Protein AF-A0A717UT54-F1 (afdb_monomer)

Mean predicted aligned error: 3.57 Å

InterPro domains:
  IPR014036 DeoR-like transcriptional repressor, C-terminal sensor domain [PF00455] (11-168)
  IPR037171 NagB/RpiA transferase-like [SSF100950] (10-170)
  IPR050313 Carbohydrate Metabolism HTH-type Transcriptional Regulators [PTHR30363] (3-187)

Solvent-accessible surface area (backbone atoms only — not comparable to full-atom values): 9728 Å² total; per-residue (Å²): 134,83,56,46,70,60,54,55,70,44,66,51,68,52,29,46,37,33,11,52,58,55,40,74,72,56,63,69,55,40,36,31,37,42,38,61,45,60,44,32,38,36,26,47,63,53,44,68,81,59,49,50,35,37,38,38,29,35,20,52,61,44,52,64,61,49,66,78,38,86,61,43,48,77,44,74,46,55,61,50,75,40,83,75,70,37,29,36,39,55,68,65,21,32,61,52,50,57,74,48,81,27,54,31,21,36,33,47,71,67,9,27,41,59,80,22,37,30,20,24,85,45,70,67,54,38,53,42,52,48,31,40,48,78,26,23,77,39,26,38,38,43,44,58,66,81,24,59,72,30,91,47,83,34,81,61,48,52,56,73,74,40,50,29,41,34,20,53,56,86,67,58,71,48,29,45,48,46,34,60,78,63,68,35,46,76,44,82,62

Organism: NCBI:txid220341

Nearest PDB structures (foldseek):
  7l6l-assembly1_E  TM=9.037E-01  e=3.394E-15  Escherichia coli K-12
  3hhe-assembly1_B  TM=7.431E-01  e=1.569E-07  Bartonella henselae str. Houston-1
  3kwm-assembly2_C  TM=7.715E-01  e=6.271E-07  Francisella tularensis subsp. tularensis
  5uf2-assembly1_A  TM=7.331E-01  e=2.866E-07  Neisseria gonorrhoeae NCCP11945
  2f8m-assembly1_B  TM=7.015E-01  e=4.369E-07  Plasmodium falciparum 3D7

pLDDT: mean 93.87, std 7.29, range [59.0, 98.81]

Sequence (189 aa):
NTPWHDRKATQTEEKERIARKVAAQIPNGSTLFIDIGTTPEAVAHTLLGHSNLRIVTNNLNVANTLMAKEDFRIILAGGELRSRDGGIIGEATQDFIAQFRLDFGILGISGIDSDGSLLEFDYHEVRTKRAIIENSRHVMLVVDHSKFGRNAMVNMGSISMVDAVYTDTLPPPGVMQVIADHHIQLELC

Foldseek 3Di:
DDFQVVQLVPPVVFLLVLLLVVLVVDAAQFEEEQEFDNSSLSVLLVVCPGFQYEYEYQAPSSVVNNVVDPNYHYHHQAADQDVRRRGHWDPSSLVVLLVAAGQEYEDEAQAAELQQWTAHQDPRRLSNVVSSLVRYPAYEYEDEPVRYNGDHDDTSGGNLSHQEYEYQDDHHPNNVVSCVV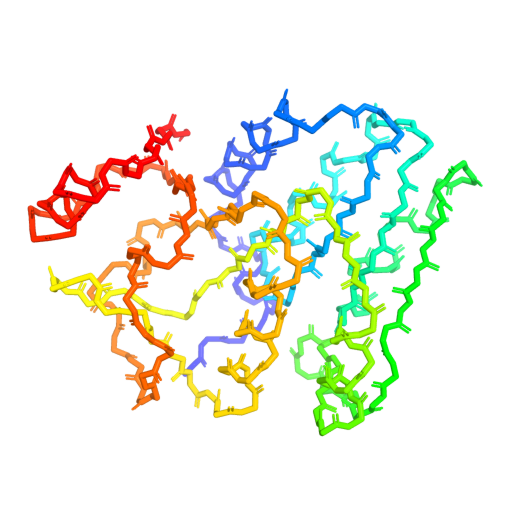SVHHYHHD

Structure (mmCIF, N/CA/C/O backbone):
data_AF-A0A717UT54-F1
#
_entry.id   AF-A0A717UT54-F1
#
loop_
_atom_site.group_PDB
_atom_site.id
_atom_site.type_symbol
_atom_site.label_atom_id
_atom_site.label_alt_id
_atom_site.label_comp_id
_atom_site.label_asym_id
_atom_site.label_entity_id
_atom_site.label_seq_id
_atom_site.pdbx_PDB_ins_code
_atom_site.Cartn_x
_atom_site.Cartn_y
_atom_site.Cartn_z
_atom_site.occupancy
_atom_site.B_iso_or_equiv
_atom_site.auth_seq_id
_atom_site.auth_comp_id
_atom_site.auth_asym_id
_atom_site.auth_atom_id
_atom_site.pdbx_PDB_model_num
ATOM 1 N N . ASN A 1 1 ? 16.866 -8.833 -2.912 1.00 59.00 1 ASN A N 1
ATOM 2 C CA . ASN A 1 1 ? 15.858 -7.946 -2.289 1.00 59.00 1 ASN A CA 1
ATOM 3 C C . ASN A 1 1 ? 16.600 -6.866 -1.505 1.00 59.00 1 ASN A C 1
ATOM 5 O O . ASN A 1 1 ? 17.500 -7.231 -0.763 1.00 59.00 1 ASN A O 1
ATOM 9 N N . THR A 1 2 ? 16.300 -5.581 -1.708 1.00 68.69 2 THR A N 1
ATOM 10 C CA . THR A 1 2 ? 16.981 -4.459 -1.024 1.00 68.69 2 THR A CA 1
ATOM 11 C C . THR A 1 2 ? 16.466 -4.326 0.420 1.00 68.69 2 THR A C 1
ATOM 13 O O . THR A 1 2 ? 15.245 -4.407 0.611 1.00 68.69 2 THR A O 1
ATOM 16 N N . PRO A 1 3 ? 17.332 -4.124 1.433 1.00 74.62 3 PRO A N 1
ATOM 17 C CA . PRO A 1 3 ? 16.919 -3.953 2.831 1.00 74.62 3 PRO A CA 1
ATOM 18 C C . PRO A 1 3 ? 15.859 -2.858 3.033 1.00 74.62 3 PRO A C 1
ATOM 20 O O . PRO A 1 3 ? 15.783 -1.900 2.266 1.00 74.62 3 PRO A O 1
ATOM 23 N N . TRP A 1 4 ? 15.012 -2.991 4.061 1.00 79.94 4 TRP A N 1
ATOM 24 C CA . TRP A 1 4 ? 13.959 -2.006 4.355 1.00 79.94 4 TRP A CA 1
ATOM 25 C C . TRP A 1 4 ? 14.521 -0.621 4.692 1.00 79.94 4 TRP A C 1
ATOM 27 O O . TRP A 1 4 ? 14.019 0.361 4.156 1.00 79.94 4 TRP A O 1
ATOM 37 N N . HIS A 1 5 ? 15.584 -0.539 5.502 1.00 63.09 5 HIS A N 1
ATOM 38 C CA . HIS A 1 5 ? 16.215 0.738 5.860 1.00 63.09 5 HIS A CA 1
ATOM 39 C C . HIS A 1 5 ? 16.681 1.507 4.620 1.00 63.09 5 HIS A C 1
ATOM 41 O O . HIS A 1 5 ? 16.364 2.686 4.474 1.00 63.09 5 HIS A O 1
ATOM 47 N N . ASP A 1 6 ? 17.336 0.812 3.689 1.00 64.19 6 ASP A N 1
ATOM 48 C CA . ASP A 1 6 ? 17.792 1.401 2.430 1.00 64.19 6 ASP A CA 1
ATOM 49 C C . ASP A 1 6 ? 16.599 1.852 1.582 1.00 64.19 6 ASP A C 1
ATOM 51 O O . ASP A 1 6 ? 16.563 2.985 1.114 1.00 64.19 6 ASP A O 1
ATOM 55 N N . ARG A 1 7 ? 15.561 1.010 1.457 1.00 68.44 7 ARG A N 1
ATOM 56 C CA . ARG A 1 7 ? 14.332 1.372 0.732 1.00 68.44 7 ARG A CA 1
ATOM 57 C C . ARG A 1 7 ? 13.585 2.539 1.370 1.00 68.44 7 ARG A C 1
ATOM 59 O O . ARG A 1 7 ? 12.868 3.226 0.655 1.00 68.44 7 ARG A O 1
ATOM 66 N N . LYS A 1 8 ? 13.667 2.744 2.684 1.00 68.38 8 LYS A N 1
ATOM 67 C CA . LYS A 1 8 ? 13.031 3.881 3.363 1.00 68.38 8 LYS A CA 1
ATOM 68 C C . LYS A 1 8 ? 13.799 5.179 3.121 1.00 68.38 8 LYS A C 1
ATOM 70 O O . LYS A 1 8 ? 13.177 6.228 3.031 1.00 68.38 8 LYS A O 1
ATOM 75 N N . ALA A 1 9 ? 15.121 5.092 2.999 1.00 66.25 9 ALA A N 1
ATOM 76 C CA . ALA A 1 9 ? 15.991 6.235 2.743 1.00 66.25 9 ALA A CA 1
ATOM 77 C C . ALA A 1 9 ? 16.049 6.646 1.260 1.00 66.25 9 ALA A C 1
ATOM 79 O O . ALA A 1 9 ? 16.382 7.790 0.960 1.00 66.25 9 ALA A O 1
ATOM 80 N N . THR A 1 10 ? 15.749 5.737 0.327 1.00 66.69 10 THR A N 1
ATOM 81 C CA . THR A 1 10 ? 15.726 6.034 -1.112 1.00 66.69 10 THR A CA 1
ATOM 82 C C . THR A 1 10 ? 14.333 6.425 -1.606 1.00 66.69 10 THR A C 1
ATOM 84 O O . THR A 1 10 ? 13.326 5.945 -1.091 1.00 66.69 10 THR A O 1
ATOM 87 N N . GLN A 1 11 ? 14.263 7.234 -2.667 1.00 71.19 11 GLN A N 1
ATOM 88 C CA . GLN A 1 11 ? 13.014 7.708 -3.290 1.00 71.19 11 GLN A CA 1
ATOM 89 C C . GLN A 1 11 ? 12.032 8.382 -2.312 1.00 71.19 11 GLN A C 1
ATOM 91 O O . GLN A 1 11 ? 10.826 8.124 -2.334 1.00 71.19 11 GLN A O 1
ATOM 96 N N . THR A 1 12 ? 12.551 9.166 -1.367 1.00 80.69 12 THR A N 1
ATOM 97 C CA . THR A 1 12 ? 11.727 9.801 -0.331 1.00 80.69 12 THR A CA 1
ATOM 98 C C . THR A 1 12 ? 10.762 10.816 -0.940 1.00 80.69 12 THR A C 1
ATOM 100 O O . THR A 1 12 ? 9.578 10.798 -0.615 1.00 80.69 12 THR A O 1
ATOM 103 N N . GLU A 1 13 ? 11.227 11.644 -1.879 1.00 88.81 13 GLU A N 1
ATOM 104 C CA . GLU A 1 13 ? 10.402 12.685 -2.503 1.00 88.81 13 GLU A CA 1
ATOM 105 C C . GLU A 1 13 ? 9.258 12.094 -3.336 1.00 88.81 13 GLU A C 1
ATOM 107 O O . GLU A 1 13 ? 8.115 12.543 -3.233 1.00 88.81 13 GLU A O 1
ATOM 112 N N . GLU A 1 14 ? 9.537 11.055 -4.123 1.00 91.81 14 GLU A N 1
ATOM 113 C CA . GLU A 1 14 ? 8.547 10.355 -4.942 1.00 91.81 14 GLU A CA 1
ATOM 114 C C . GLU A 1 14 ? 7.470 9.717 -4.058 1.00 91.81 14 GLU A C 1
ATOM 116 O O . GLU A 1 14 ? 6.272 9.891 -4.300 1.00 91.81 14 GLU A O 1
ATOM 121 N N . LYS A 1 15 ? 7.880 9.044 -2.973 1.00 92.94 15 LYS A N 1
ATOM 122 C CA . LYS A 1 15 ? 6.951 8.438 -2.006 1.00 92.94 15 LYS A CA 1
ATOM 123 C C . LYS A 1 15 ? 6.091 9.477 -1.314 1.00 92.94 15 LYS A C 1
ATOM 125 O O . LYS A 1 15 ? 4.905 9.237 -1.119 1.00 92.94 15 LYS A O 1
ATOM 130 N N . GLU A 1 16 ? 6.656 10.626 -0.967 1.00 93.88 16 GLU A N 1
ATOM 131 C CA . GLU A 1 16 ? 5.901 11.722 -0.369 1.00 93.88 16 GLU A CA 1
ATOM 132 C C . GLU A 1 16 ? 4.891 12.343 -1.341 1.00 93.88 16 GLU A C 1
ATOM 134 O O . GLU A 1 16 ? 3.773 12.666 -0.931 1.00 93.88 16 GLU A O 1
ATOM 139 N N . ARG A 1 17 ? 5.241 12.505 -2.627 1.00 95.56 17 ARG A N 1
ATOM 140 C CA . ARG A 1 17 ? 4.287 12.986 -3.643 1.00 95.56 17 ARG A CA 1
ATOM 141 C C . ARG A 1 17 ? 3.117 12.021 -3.800 1.00 95.56 17 ARG A C 1
ATOM 143 O O . ARG A 1 17 ? 1.965 12.452 -3.709 1.00 95.56 17 ARG A O 1
ATOM 150 N N . ILE A 1 18 ? 3.415 10.729 -3.948 1.00 97.69 18 ILE A N 1
ATOM 151 C CA . ILE A 1 18 ? 2.407 9.661 -4.005 1.00 97.69 18 ILE A CA 1
ATOM 152 C C . ILE A 1 18 ? 1.543 9.686 -2.738 1.00 97.69 18 ILE A C 1
ATOM 154 O O . ILE A 1 18 ? 0.316 9.712 -2.820 1.00 97.69 18 ILE A O 1
ATOM 158 N N . ALA A 1 19 ? 2.168 9.767 -1.562 1.00 97.81 19 ALA A N 1
ATOM 159 C CA . ALA A 1 19 ? 1.473 9.783 -0.282 1.00 97.81 19 ALA A CA 1
ATOM 160 C C . ALA A 1 19 ? 0.493 10.954 -0.140 1.00 97.81 19 ALA A C 1
ATOM 162 O O . ALA A 1 19 ? -0.640 10.748 0.297 1.00 97.81 19 ALA A O 1
ATOM 163 N N . ARG A 1 20 ? 0.883 12.165 -0.558 1.00 97.75 20 ARG A N 1
ATOM 164 C CA . ARG A 1 20 ? -0.004 13.341 -0.557 1.00 97.75 20 ARG A CA 1
ATOM 165 C C . ARG A 1 20 ? -1.211 13.162 -1.468 1.00 97.75 20 ARG A C 1
ATOM 167 O O . ARG A 1 20 ? -2.320 13.516 -1.073 1.00 97.75 20 ARG A O 1
ATOM 174 N N . LYS A 1 21 ? -1.009 12.608 -2.665 1.00 98.25 21 LYS A N 1
ATOM 175 C CA . LYS A 1 21 ? -2.091 12.357 -3.625 1.00 98.25 21 LYS A CA 1
ATOM 176 C C . LYS A 1 21 ? -3.081 11.319 -3.113 1.00 98.25 21 LYS A C 1
ATOM 178 O O . LYS A 1 21 ? -4.280 11.561 -3.183 1.00 98.25 21 LYS A O 1
ATOM 183 N N . VAL A 1 22 ? -2.581 10.225 -2.544 1.00 98.50 22 VAL A N 1
ATOM 184 C CA . VAL A 1 22 ? -3.405 9.166 -1.945 1.00 98.50 22 VAL A CA 1
ATOM 185 C C . VAL A 1 22 ? -4.185 9.697 -0.747 1.00 98.50 22 VAL A C 1
ATOM 187 O O . VAL A 1 22 ? -5.398 9.530 -0.685 1.00 98.50 22 VAL A O 1
ATOM 190 N N . ALA A 1 23 ? -3.517 10.393 0.177 1.00 98.25 23 ALA A N 1
ATOM 191 C CA . ALA A 1 23 ? -4.159 10.940 1.369 1.00 98.25 23 ALA A CA 1
ATOM 192 C C . ALA A 1 23 ? -5.279 11.934 1.021 1.00 98.25 23 ALA A C 1
ATOM 194 O O . ALA A 1 23 ? -6.318 11.921 1.666 1.00 98.25 23 ALA A O 1
ATOM 195 N N . ALA A 1 24 ? -5.119 12.742 -0.032 1.00 98.06 24 ALA A N 1
ATOM 196 C CA . ALA A 1 24 ? -6.156 13.674 -0.479 1.00 98.06 24 ALA A CA 1
ATOM 197 C C . ALA A 1 24 ? -7.452 12.992 -0.968 1.00 98.06 24 ALA A C 1
ATOM 199 O O . ALA A 1 24 ? -8.490 13.648 -1.027 1.00 98.06 24 ALA A O 1
ATOM 200 N N . GLN A 1 25 ? -7.402 11.702 -1.317 1.00 98.25 25 GLN A N 1
ATOM 201 C CA . GLN A 1 25 ? -8.575 10.925 -1.734 1.00 98.25 25 GLN A CA 1
ATOM 202 C C . GLN A 1 25 ? -9.287 10.237 -0.567 1.00 98.25 25 GLN A C 1
ATOM 204 O O . GLN A 1 25 ? -10.338 9.640 -0.777 1.00 98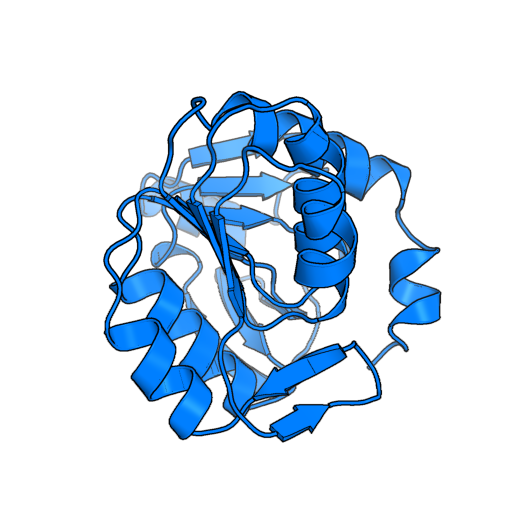.25 25 GLN A O 1
ATOM 209 N N . ILE A 1 26 ? -8.733 10.294 0.648 1.00 98.62 26 ILE A N 1
ATOM 210 C CA . ILE A 1 26 ? -9.259 9.580 1.813 1.00 98.62 26 ILE A CA 1
ATOM 211 C C . ILE A 1 26 ? -10.059 10.560 2.678 1.00 98.62 26 ILE A C 1
ATOM 213 O O . ILE A 1 26 ? -9.487 11.449 3.302 1.00 98.62 26 ILE A O 1
ATOM 217 N N . PRO A 1 27 ? -11.391 10.416 2.781 1.00 98.56 27 PRO A N 1
ATOM 218 C CA . PRO A 1 27 ? -12.171 11.240 3.693 1.00 98.56 27 PRO A CA 1
ATOM 219 C C . PRO A 1 27 ? -11.842 10.945 5.161 1.00 98.56 27 PRO A C 1
ATOM 221 O O . PRO A 1 27 ? -11.560 9.804 5.543 1.00 98.56 27 PRO A O 1
ATOM 224 N N . ASN A 1 28 ? -11.988 11.953 6.022 1.00 98.50 28 ASN A N 1
ATOM 225 C CA . ASN A 1 28 ? -12.019 11.742 7.471 1.00 98.50 28 ASN A CA 1
ATOM 226 C C . ASN A 1 28 ? -13.120 10.739 7.855 1.00 98.50 28 ASN A C 1
ATOM 228 O O . ASN A 1 28 ? -14.193 10.723 7.253 1.00 98.50 28 ASN A O 1
ATOM 232 N N . GLY A 1 29 ? -12.874 9.922 8.882 1.00 98.50 29 GLY A N 1
ATOM 233 C CA . GLY A 1 29 ? -13.828 8.896 9.325 1.00 98.50 29 GLY A CA 1
ATOM 234 C C . GLY A 1 29 ? -13.806 7.577 8.540 1.00 98.50 29 GLY A C 1
ATOM 235 O O . GLY A 1 29 ? -14.508 6.643 8.933 1.00 98.50 29 GLY A O 1
ATOM 236 N N . SER A 1 30 ? -13.021 7.482 7.462 1.00 98.69 30 SER A N 1
ATOM 237 C CA . SER A 1 30 ? -12.968 6.291 6.603 1.00 98.69 30 SER A CA 1
ATOM 238 C C . SER A 1 30 ? -12.349 5.076 7.294 1.00 98.69 30 SER A C 1
ATOM 240 O O . SER A 1 30 ? -11.530 5.192 8.216 1.00 98.69 30 SER A O 1
ATOM 242 N N . THR A 1 31 ? -12.719 3.894 6.803 1.00 98.75 31 THR A N 1
ATOM 243 C CA . THR A 1 31 ? -12.073 2.624 7.145 1.00 98.75 31 THR A CA 1
ATOM 244 C C . THR A 1 31 ? -11.055 2.242 6.074 1.00 98.75 31 THR A C 1
ATOM 246 O O . THR A 1 31 ? -11.366 2.272 4.885 1.00 98.75 31 THR A O 1
ATOM 249 N N . LEU A 1 32 ? -9.830 1.887 6.463 1.00 98.44 32 LEU A N 1
ATOM 250 C CA . LEU A 1 32 ? -8.786 1.566 5.490 1.00 98.44 32 LEU A CA 1
ATOM 251 C C . LEU A 1 32 ? -7.848 0.454 5.942 1.00 98.44 32 LEU A C 1
ATOM 253 O O . LEU A 1 32 ? -7.572 0.306 7.134 1.00 98.44 32 LEU A O 1
ATOM 257 N N . PHE A 1 33 ? -7.331 -0.287 4.964 1.00 98.56 33 PHE A N 1
ATOM 258 C CA . PHE A 1 33 ? -6.177 -1.154 5.141 1.00 98.56 33 PHE A CA 1
ATOM 259 C C . PHE A 1 33 ? -4.904 -0.442 4.691 1.00 98.56 33 PHE A C 1
ATOM 261 O O . PHE A 1 33 ? -4.889 0.151 3.612 1.00 98.56 33 PHE A O 1
ATOM 268 N N . ILE A 1 34 ? -3.824 -0.549 5.466 1.00 98.19 34 ILE A N 1
ATOM 269 C CA . ILE A 1 34 ? -2.486 -0.126 5.032 1.00 98.19 34 ILE A CA 1
ATOM 270 C C . ILE A 1 34 ? -1.538 -1.319 5.103 1.00 98.19 34 ILE A C 1
ATOM 272 O O . ILE A 1 34 ? -1.290 -1.867 6.180 1.00 98.19 34 ILE A O 1
ATOM 276 N N . ASP A 1 35 ? -1.016 -1.700 3.944 1.00 95.75 35 ASP A N 1
ATOM 277 C CA . ASP A 1 35 ? -0.140 -2.853 3.766 1.00 95.75 35 ASP A CA 1
ATOM 278 C C . ASP A 1 35 ? 1.321 -2.584 4.173 1.00 95.75 35 ASP A C 1
ATOM 280 O O . ASP A 1 35 ? 1.737 -1.467 4.505 1.00 95.75 35 ASP A O 1
ATOM 284 N N . ILE A 1 36 ? 2.129 -3.638 4.145 1.00 94.38 36 ILE A N 1
ATOM 285 C CA . ILE A 1 36 ? 3.570 -3.579 4.349 1.00 94.38 36 ILE A CA 1
ATOM 286 C C . ILE A 1 36 ? 4.238 -2.919 3.140 1.00 94.38 36 ILE A C 1
ATOM 288 O O . ILE A 1 36 ? 4.075 -3.328 1.991 1.00 94.38 36 ILE A O 1
ATOM 292 N N . GLY A 1 37 ? 5.073 -1.918 3.407 1.00 92.56 37 GLY A N 1
ATOM 293 C CA . GLY A 1 37 ? 5.906 -1.291 2.392 1.00 92.56 37 GLY A CA 1
ATOM 294 C C . GLY A 1 37 ? 6.264 0.144 2.738 1.00 92.56 37 GLY A C 1
ATOM 295 O O . GLY A 1 37 ? 5.545 0.838 3.446 1.00 92.56 37 GLY A O 1
ATOM 296 N N . THR A 1 38 ? 7.367 0.618 2.169 1.00 93.56 38 THR A N 1
ATOM 297 C CA . THR A 1 38 ? 7.872 1.974 2.423 1.00 93.56 38 THR A CA 1
ATOM 298 C C . THR A 1 38 ? 6.967 3.064 1.846 1.00 93.56 38 THR A C 1
ATOM 300 O O . THR A 1 38 ? 6.872 4.140 2.421 1.00 93.56 38 THR A O 1
ATOM 303 N N . THR A 1 39 ? 6.290 2.804 0.723 1.00 95.25 39 THR A N 1
ATOM 304 C CA . THR A 1 39 ? 5.333 3.757 0.133 1.00 95.25 39 THR A CA 1
ATOM 305 C C . THR A 1 39 ? 4.016 3.792 0.923 1.00 95.25 39 THR A C 1
ATOM 307 O O . THR A 1 39 ? 3.610 4.888 1.305 1.00 95.25 39 THR A O 1
ATOM 310 N N . PRO A 1 40 ? 3.393 2.649 1.291 1.00 96.88 40 PRO A N 1
ATOM 311 C CA . PRO A 1 40 ? 2.295 2.638 2.266 1.00 96.88 40 PRO A CA 1
ATOM 312 C C . PRO A 1 40 ? 2.635 3.312 3.608 1.00 96.88 40 PRO A C 1
ATOM 314 O O . PRO A 1 40 ? 1.818 4.051 4.151 1.00 96.88 40 PRO A O 1
ATOM 317 N N . GLU A 1 41 ? 3.855 3.133 4.130 1.00 96.12 41 GLU A N 1
ATOM 318 C CA . GLU A 1 41 ? 4.319 3.844 5.333 1.00 96.12 41 GLU A CA 1
ATOM 319 C C . GLU A 1 41 ? 4.341 5.371 5.146 1.00 96.12 41 GLU A C 1
ATOM 321 O O . GLU A 1 41 ? 3.930 6.105 6.045 1.00 96.12 41 GLU A O 1
ATOM 326 N N . ALA A 1 42 ? 4.775 5.868 3.983 1.00 96.94 42 ALA A N 1
ATOM 327 C CA . ALA A 1 42 ? 4.741 7.301 3.676 1.00 96.94 42 ALA A CA 1
ATOM 328 C C . ALA A 1 42 ? 3.300 7.844 3.620 1.00 96.94 42 ALA A C 1
ATOM 330 O O . ALA A 1 42 ? 3.024 8.946 4.108 1.00 96.94 42 ALA A O 1
ATOM 331 N N . VAL A 1 43 ? 2.362 7.047 3.092 1.00 98.31 43 VAL A N 1
ATOM 332 C CA . VAL A 1 43 ? 0.925 7.363 3.137 1.00 98.31 43 VAL A CA 1
ATOM 333 C C . VAL A 1 43 ? 0.456 7.468 4.587 1.00 98.31 43 VAL A C 1
ATOM 335 O O . VAL A 1 43 ? -0.148 8.475 4.950 1.00 98.31 43 VAL A O 1
ATOM 338 N N . ALA A 1 44 ? 0.797 6.497 5.441 1.00 98.06 44 ALA A N 1
ATOM 339 C CA . ALA A 1 44 ? 0.445 6.525 6.862 1.00 98.06 44 ALA A CA 1
ATOM 340 C C . ALA A 1 44 ? 0.955 7.792 7.572 1.00 98.06 44 ALA A C 1
ATOM 342 O O . ALA A 1 44 ? 0.208 8.419 8.320 1.00 98.06 44 ALA A O 1
ATOM 343 N N . HIS A 1 45 ? 2.188 8.227 7.296 1.00 97.31 45 HIS A N 1
ATOM 344 C CA . HIS A 1 45 ? 2.703 9.495 7.827 1.00 97.31 45 HIS A CA 1
ATOM 345 C C . HIS A 1 45 ? 1.866 10.702 7.385 1.00 97.31 45 HIS A C 1
ATOM 347 O O . HIS A 1 45 ? 1.540 11.560 8.202 1.00 97.31 45 HIS A O 1
ATOM 353 N N . THR A 1 46 ? 1.479 10.759 6.111 1.00 98.00 46 THR A N 1
ATOM 354 C CA . THR A 1 46 ? 0.668 11.867 5.580 1.00 98.00 46 THR A CA 1
ATOM 355 C C . THR A 1 46 ? -0.752 11.863 6.158 1.00 98.00 46 THR A C 1
ATOM 357 O O . THR A 1 46 ? -1.335 12.920 6.414 1.00 98.00 46 THR A O 1
ATOM 360 N N . LEU A 1 47 ? -1.294 10.677 6.448 1.00 98.50 47 LEU A N 1
ATOM 361 C CA . LEU A 1 47 ? -2.605 10.513 7.073 1.00 98.50 47 LEU A CA 1
ATOM 362 C C . LEU A 1 47 ? -2.682 11.065 8.501 1.00 98.50 47 LEU A C 1
ATOM 364 O O . LEU A 1 47 ? -3.788 11.274 8.983 1.00 98.50 47 LEU A O 1
ATOM 368 N N . LEU A 1 48 ? -1.570 11.402 9.163 1.00 97.94 48 LEU A N 1
ATOM 369 C CA . LEU A 1 48 ? -1.603 12.091 10.464 1.00 97.94 48 LEU A CA 1
ATOM 370 C C . LEU A 1 48 ? -2.353 13.438 10.418 1.00 97.94 48 LEU A C 1
ATOM 372 O O . LEU A 1 48 ? -2.838 13.896 11.452 1.00 97.94 48 LEU A O 1
ATOM 376 N N . GLY A 1 49 ? -2.500 14.043 9.232 1.00 97.31 49 GLY A N 1
ATOM 377 C CA . GLY A 1 49 ? -3.335 15.231 9.016 1.00 97.31 49 GLY A CA 1
ATOM 378 C C . GLY A 1 49 ? -4.851 14.977 9.009 1.00 97.31 49 GLY A C 1
ATOM 379 O O . GLY A 1 49 ? -5.616 15.934 8.921 1.00 97.31 49 GLY A O 1
ATOM 380 N N . HIS A 1 50 ? -5.297 13.720 9.087 1.00 98.38 50 HIS A N 1
ATOM 381 C CA . HIS A 1 50 ? -6.713 13.344 9.072 1.00 98.38 50 HIS A CA 1
ATOM 382 C C . HIS A 1 50 ? -7.300 13.220 10.483 1.00 98.38 50 HIS A C 1
ATOM 384 O O . HIS A 1 50 ? -6.609 13.316 11.504 1.00 98.38 50 HIS A O 1
ATOM 390 N N . SER A 1 51 ? -8.608 12.982 10.539 1.00 98.44 51 SER A N 1
ATOM 391 C CA . SER A 1 51 ? -9.349 12.769 11.779 1.00 98.44 51 SER A CA 1
ATOM 392 C C . SER A 1 51 ? -10.235 11.528 11.730 1.00 98.44 51 SER A C 1
ATOM 394 O O . SER A 1 51 ? -10.811 11.193 10.690 1.00 98.44 51 SER A O 1
ATOM 396 N N . ASN A 1 52 ? -10.397 10.890 12.890 1.00 98.31 52 ASN A N 1
ATOM 397 C CA . ASN A 1 52 ? -11.351 9.800 13.133 1.00 98.31 52 ASN A CA 1
ATOM 398 C C . ASN A 1 52 ? -11.200 8.566 12.221 1.00 98.31 52 ASN A C 1
ATOM 400 O O . ASN A 1 52 ? -12.175 7.850 11.982 1.00 98.31 52 ASN A O 1
ATOM 404 N N . LEU A 1 53 ? -10.005 8.309 11.683 1.00 98.75 53 LEU A N 1
ATOM 405 C CA . LEU A 1 53 ? -9.765 7.158 10.812 1.00 98.75 53 LEU A CA 1
ATOM 406 C C . LEU A 1 53 ? -9.832 5.833 11.585 1.00 98.75 53 LEU A C 1
ATOM 408 O O . LEU A 1 53 ? -9.465 5.746 12.760 1.00 98.75 53 LEU A O 1
ATOM 412 N N . ARG A 1 54 ? -10.273 4.776 10.898 1.00 98.62 54 ARG A N 1
ATOM 413 C CA . ARG A 1 54 ? -10.287 3.399 11.409 1.00 98.62 54 ARG A CA 1
ATOM 414 C C . ARG A 1 54 ? -9.373 2.550 10.538 1.00 98.62 54 ARG A C 1
ATOM 416 O O . ARG A 1 54 ? -9.727 2.204 9.414 1.00 98.62 54 ARG A O 1
ATOM 423 N N . ILE A 1 55 ? -8.192 2.242 11.048 1.00 98.62 55 ILE A N 1
ATOM 424 C CA . ILE A 1 55 ? -7.120 1.625 10.275 1.00 98.62 55 ILE A CA 1
ATOM 425 C C . ILE A 1 55 ? -6.945 0.175 10.703 1.00 98.62 55 ILE A C 1
ATOM 427 O O . ILE A 1 55 ? -6.770 -0.106 11.888 1.00 98.62 55 ILE A O 1
ATOM 431 N N . VAL A 1 56 ? -6.940 -0.729 9.729 1.00 98.31 56 VAL A N 1
ATOM 432 C CA . VAL A 1 56 ? -6.429 -2.090 9.883 1.00 98.31 56 VAL A CA 1
ATOM 433 C C . VAL A 1 56 ? -5.065 -2.158 9.199 1.00 98.31 56 VAL A C 1
ATOM 435 O O . VAL A 1 56 ? -4.877 -1.624 8.108 1.00 98.31 56 VAL A O 1
ATOM 438 N N . THR A 1 57 ? -4.074 -2.770 9.834 1.00 98.06 57 THR A N 1
ATOM 439 C CA . THR A 1 57 ? -2.751 -2.947 9.224 1.00 98.06 57 THR A CA 1
ATOM 440 C C . THR A 1 57 ? -2.096 -4.218 9.736 1.00 98.06 57 THR A C 1
ATOM 442 O O . THR A 1 57 ? -2.355 -4.648 10.857 1.00 98.06 57 THR A O 1
ATOM 445 N N . ASN A 1 58 ? -1.230 -4.817 8.929 1.00 96.69 58 ASN A N 1
ATOM 446 C CA . ASN A 1 58 ? -0.292 -5.858 9.341 1.00 96.69 58 ASN A CA 1
ATOM 447 C C . ASN A 1 58 ? 1.155 -5.334 9.352 1.00 96.69 58 ASN A C 1
ATOM 449 O O . ASN A 1 58 ? 2.096 -6.111 9.239 1.00 96.69 58 ASN A O 1
ATOM 453 N N . ASN A 1 59 ? 1.351 -4.019 9.458 1.00 96.50 59 ASN A N 1
ATOM 454 C CA . ASN A 1 59 ? 2.664 -3.389 9.495 1.00 96.50 59 ASN A CA 1
ATOM 455 C C . ASN A 1 59 ? 2.865 -2.676 10.841 1.00 96.50 59 ASN A C 1
ATOM 457 O O . ASN A 1 59 ? 2.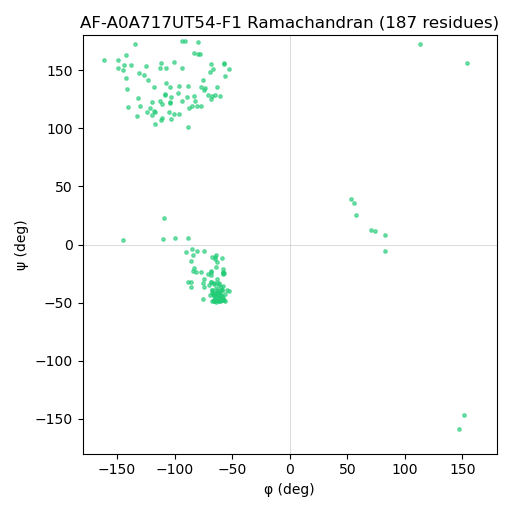204 -1.680 11.147 1.00 96.50 59 ASN A O 1
ATOM 461 N N . LEU A 1 60 ? 3.814 -3.171 11.638 1.00 96.38 60 LEU A N 1
ATOM 462 C CA . LEU A 1 60 ? 4.134 -2.614 12.951 1.00 96.38 60 LEU A CA 1
ATOM 463 C C . LEU A 1 60 ? 4.621 -1.160 12.857 1.00 96.38 60 LEU A C 1
ATOM 465 O O . LEU A 1 60 ? 4.288 -0.350 13.720 1.00 96.38 60 LEU A O 1
ATOM 469 N N . ASN A 1 61 ? 5.346 -0.801 11.792 1.00 95.75 61 ASN A N 1
ATOM 470 C CA . ASN A 1 61 ? 5.820 0.569 11.585 1.00 95.75 61 ASN A CA 1
ATOM 471 C C . ASN A 1 61 ? 4.651 1.529 11.344 1.00 95.75 61 ASN A C 1
ATOM 473 O O . ASN A 1 61 ? 4.631 2.625 11.898 1.00 95.75 61 ASN A O 1
ATOM 477 N N . VAL A 1 62 ? 3.654 1.104 10.559 1.00 97.62 62 VAL A N 1
ATOM 478 C CA . VAL A 1 62 ? 2.436 1.890 10.311 1.00 97.62 62 VAL A CA 1
ATOM 479 C C . VAL A 1 62 ? 1.659 2.089 11.607 1.00 97.62 62 VAL A C 1
ATOM 481 O O . VAL A 1 62 ? 1.287 3.218 11.924 1.00 97.62 62 VAL A O 1
ATOM 484 N N . ALA A 1 63 ? 1.454 1.019 12.382 1.00 97.88 63 ALA A N 1
ATOM 485 C CA . ALA A 1 63 ? 0.769 1.108 13.668 1.00 97.88 63 ALA A CA 1
ATOM 486 C C . ALA A 1 63 ? 1.487 2.072 14.630 1.00 97.88 63 ALA A C 1
ATOM 488 O O . ALA A 1 63 ? 0.845 2.939 15.221 1.00 97.88 63 ALA A O 1
ATOM 489 N N . ASN A 1 64 ? 2.816 1.974 14.722 1.00 96.88 64 ASN A N 1
ATOM 490 C CA . ASN A 1 64 ? 3.632 2.839 15.572 1.00 96.88 64 ASN A CA 1
ATOM 491 C C . ASN A 1 64 ? 3.627 4.312 15.122 1.00 96.88 64 ASN A C 1
ATOM 493 O O . ASN A 1 64 ? 3.668 5.214 15.952 1.00 96.88 64 ASN A O 1
ATOM 497 N N . THR A 1 65 ? 3.554 4.581 13.819 1.00 97.06 65 THR A N 1
ATOM 498 C CA . THR A 1 65 ? 3.396 5.952 13.312 1.00 97.06 65 THR A CA 1
ATOM 499 C C . THR A 1 65 ? 2.023 6.519 13.669 1.00 97.06 65 THR A C 1
ATOM 501 O O . THR A 1 65 ? 1.919 7.641 14.162 1.00 97.06 65 THR A O 1
ATOM 504 N N . LEU A 1 66 ? 0.960 5.755 13.417 1.00 97.75 66 LEU A N 1
ATOM 505 C CA . LEU A 1 66 ? -0.413 6.247 13.529 1.00 97.75 66 LEU A CA 1
ATOM 506 C C . LEU A 1 66 ? -0.906 6.349 14.976 1.00 97.75 66 LEU A C 1
ATOM 508 O O . LEU A 1 66 ? -1.792 7.156 15.244 1.00 97.75 66 LEU A O 1
ATOM 512 N N . MET A 1 67 ? -0.328 5.593 15.919 1.00 97.19 67 MET A N 1
ATOM 513 C CA . MET A 1 67 ? -0.723 5.644 17.337 1.00 97.19 67 MET A CA 1
ATOM 514 C C . MET A 1 67 ? -0.451 6.996 18.012 1.00 97.19 67 MET A C 1
ATOM 516 O O . MET A 1 67 ? -0.919 7.224 19.122 1.00 97.19 67 MET A O 1
ATOM 520 N N . ALA A 1 68 ? 0.262 7.908 17.343 1.00 96.12 68 ALA A N 1
ATOM 521 C CA . ALA A 1 68 ? 0.390 9.300 17.767 1.00 96.12 68 ALA A CA 1
ATOM 522 C C . ALA A 1 68 ? -0.952 10.067 17.765 1.00 96.12 68 ALA A C 1
ATOM 524 O O . ALA A 1 68 ? -1.035 11.157 18.329 1.00 96.12 68 ALA A O 1
ATOM 525 N N . LYS A 1 69 ? -1.995 9.529 17.118 1.00 97.69 69 LYS A N 1
ATOM 526 C CA . LYS A 1 69 ? -3.327 10.133 17.006 1.00 97.69 69 LYS A CA 1
ATOM 527 C C . LYS A 1 69 ? -4.321 9.421 17.922 1.00 97.69 69 LYS A C 1
ATOM 529 O O . LYS A 1 69 ? -4.676 8.272 17.682 1.00 97.69 69 LYS A O 1
ATOM 534 N N . GLU A 1 70 ? -4.815 10.128 18.935 1.00 96.62 70 GLU A N 1
ATOM 535 C CA . GLU A 1 70 ? -5.788 9.592 19.904 1.00 96.62 70 GLU A CA 1
ATOM 536 C C . GLU A 1 70 ? -7.174 9.330 19.296 1.00 96.62 70 GLU A C 1
ATOM 538 O O . GLU A 1 70 ? -7.919 8.476 19.770 1.00 96.62 70 GLU A O 1
ATOM 543 N N . ASP A 1 71 ? -7.526 10.057 18.235 1.00 98.00 71 ASP A N 1
ATOM 544 C CA . ASP A 1 71 ? -8.800 9.926 17.532 1.00 98.00 71 ASP A CA 1
ATOM 545 C C . ASP A 1 71 ? -8.792 8.819 16.464 1.00 98.00 71 ASP A C 1
ATOM 547 O O . ASP A 1 71 ? -9.822 8.548 15.846 1.00 98.00 71 ASP A O 1
ATOM 551 N N . PHE A 1 72 ? -7.654 8.161 16.224 1.00 98.56 72 PHE A N 1
ATOM 552 C CA . PHE A 1 72 ? -7.581 7.025 15.307 1.00 98.56 72 PHE A CA 1
ATOM 553 C C . PHE A 1 72 ? -7.890 5.724 16.039 1.00 98.56 72 PHE A C 1
ATOM 555 O O . PHE A 1 72 ? -7.363 5.438 17.112 1.00 98.56 72 PHE A O 1
ATOM 562 N N . ARG A 1 73 ? -8.705 4.870 15.415 1.00 98.44 73 ARG A N 1
ATOM 563 C CA . ARG A 1 73 ? -8.863 3.482 15.854 1.00 98.44 73 ARG A CA 1
ATOM 564 C C . ARG A 1 73 ? -7.941 2.604 15.027 1.00 98.44 73 ARG A C 1
ATOM 566 O O . ARG A 1 73 ? -8.192 2.409 13.843 1.00 98.44 73 ARG A O 1
ATOM 573 N N . ILE A 1 74 ? -6.918 2.043 15.658 1.00 98.31 74 ILE A N 1
ATOM 574 C CA . ILE A 1 74 ? -5.926 1.201 14.986 1.00 98.31 74 ILE A CA 1
ATOM 575 C C . ILE A 1 74 ? -6.131 -0.250 15.409 1.00 98.31 74 ILE A C 1
ATOM 577 O O . ILE A 1 74 ? -6.219 -0.562 16.596 1.00 98.31 74 ILE A O 1
ATOM 581 N N . ILE A 1 75 ? -6.218 -1.133 14.421 1.00 98.19 75 ILE A N 1
ATOM 582 C CA . ILE A 1 75 ? -6.345 -2.575 14.580 1.00 98.19 75 ILE A CA 1
ATOM 583 C C . ILE A 1 75 ? -5.135 -3.213 13.894 1.00 98.19 75 ILE A C 1
ATOM 585 O O . ILE A 1 75 ? -4.999 -3.163 12.672 1.00 98.19 75 ILE A O 1
ATOM 589 N N . LEU A 1 76 ? -4.245 -3.803 14.687 1.00 97.50 76 LEU A N 1
ATOM 590 C CA . LEU A 1 76 ? -3.060 -4.495 14.188 1.00 97.50 76 LEU A CA 1
ATOM 591 C C . LEU A 1 76 ? -3.372 -5.984 14.026 1.00 97.50 76 LEU A C 1
ATOM 593 O O . LEU A 1 76 ? -3.787 -6.637 14.984 1.00 97.50 76 LEU A O 1
ATOM 597 N N . ALA A 1 77 ? -3.176 -6.514 12.822 1.00 95.19 77 ALA A N 1
ATOM 598 C CA . ALA A 1 77 ? -3.327 -7.937 12.555 1.00 95.19 77 ALA A CA 1
ATOM 599 C C . ALA A 1 77 ? -2.295 -8.747 13.353 1.00 95.19 77 ALA A C 1
ATOM 601 O O . ALA A 1 77 ? -1.123 -8.382 13.408 1.00 95.19 77 ALA A O 1
ATOM 602 N N . GLY A 1 78 ? -2.732 -9.846 13.973 1.00 91.31 78 GLY A N 1
ATOM 603 C CA . GLY A 1 78 ? -1.844 -10.788 14.661 1.00 91.31 78 GLY A CA 1
ATOM 604 C C . GLY A 1 78 ? -1.143 -11.744 13.690 1.00 91.31 78 GLY A C 1
ATOM 605 O O . GLY A 1 78 ? -1.557 -11.879 12.539 1.00 91.31 78 GLY A O 1
ATOM 606 N N . GLY A 1 79 ? -0.086 -12.418 14.151 1.00 92.81 79 GLY A N 1
ATOM 607 C CA . GLY A 1 79 ? 0.688 -13.375 13.353 1.00 92.81 79 GLY A CA 1
ATOM 608 C C . GLY A 1 79 ? 2.172 -13.393 13.716 1.00 92.81 79 GLY A C 1
ATOM 609 O O . GLY A 1 79 ? 2.563 -12.964 14.804 1.00 92.81 79 GLY A O 1
ATOM 610 N N . GLU A 1 80 ? 2.998 -13.881 12.794 1.00 93.31 80 GLU A N 1
ATOM 611 C CA . GLU A 1 80 ? 4.455 -13.896 12.925 1.00 93.31 80 GLU A CA 1
ATOM 612 C C . GLU A 1 80 ? 5.042 -12.536 12.526 1.00 93.31 80 GLU A C 1
ATOM 614 O O . GLU A 1 80 ? 4.824 -12.061 11.411 1.00 93.31 80 GLU A O 1
ATOM 619 N N . LEU A 1 81 ? 5.805 -11.908 13.427 1.00 93.69 81 LEU A N 1
ATOM 620 C CA . LEU A 1 81 ? 6.505 -10.656 13.143 1.00 93.69 81 LEU A CA 1
ATOM 621 C C . LEU A 1 81 ? 7.800 -10.923 12.370 1.00 93.69 81 LEU A C 1
ATOM 623 O O . LEU A 1 81 ? 8.745 -11.528 12.874 1.00 93.69 81 LEU A O 1
ATOM 627 N N . ARG A 1 82 ? 7.882 -10.363 11.168 1.00 91.56 82 ARG A N 1
ATOM 628 C CA . ARG A 1 82 ? 9.060 -10.389 10.312 1.00 91.56 82 ARG A CA 1
ATOM 629 C C . ARG A 1 82 ? 9.973 -9.202 10.626 1.00 91.56 82 ARG A C 1
ATOM 631 O O . ARG A 1 82 ? 9.773 -8.084 10.152 1.00 91.56 82 ARG A O 1
ATOM 638 N N . SER A 1 83 ? 11.043 -9.458 11.377 1.00 88.56 83 SER A N 1
ATOM 639 C CA . SER A 1 83 ? 11.935 -8.415 11.917 1.00 88.56 83 SER A CA 1
ATOM 640 C C . SER A 1 83 ? 12.591 -7.499 10.877 1.00 88.56 83 SER A C 1
ATOM 642 O O . SER A 1 83 ? 12.994 -6.392 11.212 1.00 88.56 83 SER A O 1
ATOM 644 N N . ARG A 1 84 ? 12.727 -7.938 9.618 1.00 86.69 84 ARG A N 1
ATOM 645 C CA . ARG A 1 84 ? 13.450 -7.181 8.576 1.00 86.69 84 ARG A CA 1
ATOM 646 C C . ARG A 1 84 ? 12.729 -5.918 8.099 1.00 86.69 84 ARG A C 1
ATOM 648 O O . ARG A 1 84 ? 13.379 -5.047 7.530 1.00 86.69 84 ARG A O 1
ATOM 655 N N . ASP A 1 85 ? 11.405 -5.872 8.227 1.00 87.12 85 ASP A N 1
ATOM 656 C 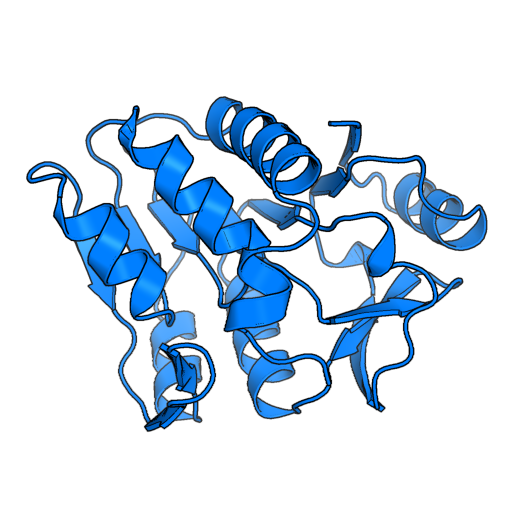CA . ASP A 1 85 ? 10.560 -4.780 7.727 1.00 87.12 85 ASP A CA 1
ATOM 657 C C . ASP A 1 85 ? 9.348 -4.473 8.616 1.00 87.12 85 ASP A C 1
ATOM 659 O O . ASP A 1 85 ? 8.557 -3.602 8.268 1.00 87.12 85 ASP A O 1
ATOM 663 N N . GLY A 1 86 ? 9.205 -5.146 9.763 1.00 90.69 86 GLY A N 1
ATOM 664 C CA . GLY A 1 86 ? 8.107 -4.910 10.702 1.00 90.69 86 GLY A CA 1
ATOM 665 C C . GLY A 1 86 ? 6.759 -5.457 10.229 1.00 90.69 86 GLY A C 1
ATOM 666 O O . GLY A 1 86 ? 5.731 -5.132 10.821 1.00 90.69 86 GLY A O 1
ATOM 667 N N . GLY A 1 87 ? 6.745 -6.269 9.171 1.00 93.56 87 GLY A N 1
ATOM 668 C CA . GLY A 1 87 ? 5.535 -6.908 8.673 1.00 93.56 87 GLY A CA 1
ATOM 669 C C . GLY A 1 87 ? 5.080 -8.073 9.545 1.00 93.56 87 GLY A C 1
ATOM 670 O O . GLY A 1 87 ? 5.904 -8.846 10.019 1.00 93.56 87 GLY A O 1
ATOM 671 N N . ILE A 1 88 ? 3.774 -8.227 9.727 1.00 94.69 88 ILE A N 1
ATOM 672 C CA . ILE A 1 88 ? 3.147 -9.375 10.380 1.00 94.69 88 ILE A CA 1
ATOM 673 C C . ILE A 1 88 ? 2.543 -10.260 9.290 1.00 94.69 88 ILE A C 1
ATOM 675 O O . ILE A 1 88 ? 1.817 -9.779 8.412 1.00 94.69 88 ILE A O 1
ATOM 679 N N . ILE A 1 89 ? 2.906 -11.539 9.309 1.00 92.19 89 ILE A N 1
ATOM 680 C CA . ILE A 1 89 ? 2.589 -12.508 8.259 1.00 92.19 89 ILE A CA 1
ATOM 681 C C . ILE A 1 89 ? 2.084 -13.834 8.842 1.00 92.19 89 ILE A C 1
ATOM 683 O O . ILE A 1 89 ? 2.138 -14.080 10.048 1.00 92.19 89 ILE A O 1
ATOM 687 N N . GLY A 1 90 ? 1.625 -14.712 7.950 1.00 90.06 90 GLY A N 1
ATOM 688 C CA . GLY A 1 90 ? 1.125 -16.047 8.275 1.00 90.06 90 GLY A CA 1
ATOM 689 C C . GLY A 1 90 ? -0.371 -16.191 8.009 1.00 90.06 90 GLY A C 1
ATOM 690 O O . GLY A 1 90 ? -1.059 -15.224 7.683 1.00 90.06 90 GLY A O 1
ATOM 691 N N . GLU A 1 91 ? -0.877 -17.417 8.129 1.00 89.75 91 GLU A N 1
ATOM 692 C CA . GLU A 1 91 ? -2.284 -17.734 7.835 1.00 89.75 91 GLU A CA 1
ATOM 693 C C . GLU A 1 91 ? -3.242 -16.998 8.778 1.00 89.75 91 GLU A C 1
ATOM 695 O O . GLU A 1 91 ? -4.197 -16.383 8.318 1.00 89.75 91 GLU A O 1
ATOM 700 N N . ALA A 1 92 ? -2.912 -16.917 10.071 1.00 90.88 92 ALA A N 1
ATOM 701 C CA . ALA A 1 92 ? -3.710 -16.169 11.043 1.00 90.88 92 ALA A CA 1
ATOM 702 C C . ALA A 1 92 ? -3.865 -14.681 10.675 1.00 90.88 92 ALA A C 1
ATOM 704 O O . ALA A 1 92 ? -4.923 -14.097 10.900 1.00 90.88 92 ALA A O 1
ATOM 705 N N . THR A 1 93 ? -2.834 -14.064 10.085 1.00 92.50 93 THR A N 1
ATOM 706 C CA . THR A 1 93 ? -2.915 -12.684 9.585 1.00 92.50 93 THR A CA 1
ATOM 707 C C . THR A 1 93 ? -3.897 -12.586 8.424 1.00 92.50 93 THR A C 1
ATOM 709 O O . THR A 1 93 ? -4.690 -11.653 8.372 1.00 92.50 93 THR A O 1
ATOM 712 N N . GLN A 1 94 ? -3.870 -13.545 7.502 1.00 89.88 94 GLN A N 1
ATOM 713 C CA . GLN A 1 94 ? -4.742 -13.558 6.324 1.00 89.88 94 GLN A CA 1
ATOM 714 C C . GLN A 1 94 ? -6.209 -13.730 6.732 1.00 89.88 94 GLN A C 1
ATOM 716 O O . GLN A 1 94 ? -7.051 -12.919 6.346 1.00 89.88 94 GLN A O 1
ATOM 721 N N . ASP A 1 95 ? -6.490 -14.715 7.588 1.00 91.38 95 ASP A N 1
ATOM 722 C CA . ASP A 1 95 ? -7.832 -14.977 8.122 1.00 91.38 95 ASP A CA 1
ATOM 723 C C . ASP A 1 95 ? -8.369 -13.791 8.923 1.00 91.38 95 ASP A C 1
ATOM 725 O O . ASP A 1 95 ? -9.569 -13.518 8.937 1.00 91.38 95 ASP A O 1
ATOM 729 N N . PHE A 1 96 ? -7.482 -13.065 9.603 1.00 93.25 96 PHE A N 1
ATOM 730 C CA . PHE A 1 96 ? -7.841 -11.840 10.296 1.00 93.25 96 PHE A CA 1
ATOM 731 C C . PHE A 1 96 ? -8.278 -10.745 9.322 1.00 93.25 96 PHE A C 1
ATOM 733 O O . PHE A 1 96 ? -9.334 -10.146 9.511 1.00 93.25 96 PHE A O 1
ATOM 740 N N . ILE A 1 97 ? -7.503 -10.501 8.262 1.00 93.25 97 ILE A N 1
ATOM 741 C CA . ILE A 1 97 ? -7.810 -9.476 7.251 1.00 93.25 97 ILE A CA 1
ATOM 742 C C . ILE A 1 97 ? -9.152 -9.764 6.566 1.00 93.25 97 ILE A C 1
ATOM 744 O O . ILE A 1 97 ? -9.944 -8.844 6.366 1.00 93.25 97 ILE A O 1
ATOM 748 N N . ALA A 1 98 ? -9.442 -11.036 6.287 1.00 93.62 98 ALA A N 1
ATOM 749 C CA . ALA A 1 98 ? -10.675 -11.469 5.631 1.00 93.62 98 ALA A CA 1
ATOM 750 C C . ALA A 1 98 ? -11.966 -11.209 6.441 1.00 93.62 98 ALA A C 1
ATOM 752 O O . ALA A 1 98 ? -13.065 -11.355 5.914 1.00 93.62 98 ALA A O 1
ATOM 753 N N . GLN A 1 99 ? -11.865 -10.825 7.718 1.00 94.56 99 GLN A N 1
ATOM 754 C CA . GLN A 1 99 ? -13.026 -10.501 8.562 1.00 94.56 99 GLN A CA 1
ATOM 755 C C . GLN A 1 99 ? -13.514 -9.057 8.395 1.00 94.56 99 GLN A C 1
ATOM 757 O O . GLN A 1 99 ? -14.555 -8.686 8.946 1.00 94.56 99 GLN A O 1
ATOM 762 N N . PHE A 1 100 ? -12.762 -8.223 7.678 1.00 95.94 100 PHE A N 1
ATOM 763 C CA . PHE A 1 100 ? -13.070 -6.809 7.520 1.00 95.94 100 PHE A CA 1
ATOM 764 C C . PHE A 1 100 ? -13.727 -6.525 6.175 1.00 95.94 100 PHE A C 1
ATOM 766 O O . PHE A 1 100 ? -13.560 -7.251 5.208 1.00 95.94 100 PHE A O 1
ATOM 773 N N . ARG A 1 101 ? -14.460 -5.414 6.109 1.00 96.75 101 ARG A N 1
ATOM 774 C CA . ARG A 1 101 ? -14.866 -4.801 4.847 1.00 96.75 101 ARG A CA 1
ATOM 775 C C . ARG A 1 101 ? -14.585 -3.313 4.940 1.00 96.75 101 ARG A C 1
ATOM 777 O O . ARG A 1 101 ? -15.228 -2.625 5.733 1.00 96.75 101 ARG A O 1
ATOM 784 N N . LEU A 1 102 ? -13.597 -2.856 4.183 1.00 98.12 102 LEU A N 1
ATOM 785 C CA . LEU A 1 102 ? -12.969 -1.546 4.347 1.00 98.12 102 LEU A CA 1
ATOM 786 C C . LEU A 1 102 ? -13.293 -0.649 3.155 1.00 98.12 102 LEU A C 1
ATOM 788 O O . LEU A 1 102 ? -13.515 -1.137 2.047 1.00 98.12 102 LEU A O 1
ATOM 792 N N . ASP A 1 103 ? -13.323 0.661 3.369 1.00 98.69 103 ASP A N 1
ATOM 793 C CA . ASP A 1 103 ? -13.561 1.620 2.290 1.00 98.69 103 ASP A CA 1
ATOM 794 C C . ASP A 1 103 ? -12.363 1.652 1.336 1.00 98.69 103 ASP A C 1
ATOM 796 O O . ASP A 1 103 ? -12.549 1.573 0.125 1.00 98.69 103 ASP A O 1
ATOM 800 N N . PHE A 1 104 ? -11.142 1.654 1.883 1.00 98.81 104 PHE A N 1
ATOM 801 C CA . PHE A 1 104 ? -9.908 1.735 1.099 1.00 98.81 104 PHE A CA 1
ATOM 802 C C . PHE A 1 104 ? -8.917 0.612 1.422 1.00 98.81 104 PHE A C 1
ATOM 804 O O . PHE A 1 104 ? -8.802 0.174 2.567 1.00 98.81 104 PHE A O 1
ATOM 811 N N . GLY A 1 105 ? -8.171 0.153 0.421 1.00 98.56 105 GLY A N 1
ATOM 812 C CA . GLY A 1 105 ? -7.017 -0.735 0.583 1.00 98.56 105 GLY A CA 1
ATOM 813 C C . GLY A 1 105 ? -5.780 -0.111 -0.048 1.00 98.56 105 GLY A C 1
ATOM 814 O O . GLY A 1 105 ? -5.746 0.065 -1.260 1.00 98.56 105 GLY A O 1
ATOM 815 N N . ILE A 1 106 ? -4.773 0.234 0.755 1.00 98.62 106 ILE A N 1
ATOM 816 C CA . ILE A 1 106 ? -3.552 0.908 0.293 1.00 98.62 106 ILE A CA 1
ATOM 817 C C . ILE A 1 106 ? -2.427 -0.117 0.215 1.00 98.62 106 ILE A C 1
ATOM 819 O O . ILE A 1 106 ? -1.922 -0.583 1.242 1.00 98.62 106 ILE A O 1
ATOM 823 N N . LEU A 1 107 ? -2.043 -0.465 -1.011 1.00 96.50 107 LEU A N 1
ATOM 824 C CA . LEU A 1 107 ? -1.159 -1.587 -1.309 1.00 96.50 107 LEU A CA 1
ATOM 825 C C . LEU A 1 107 ? 0.133 -1.122 -1.972 1.00 96.50 107 LEU A C 1
ATOM 827 O O . LEU A 1 107 ? 0.112 -0.338 -2.916 1.00 96.50 107 LEU A O 1
ATOM 831 N N . GLY A 1 108 ? 1.263 -1.661 -1.525 1.00 95.44 108 GLY A N 1
ATOM 832 C CA . GLY A 1 108 ? 2.495 -1.648 -2.316 1.00 95.44 108 GLY A CA 1
ATOM 833 C C . GLY A 1 108 ? 2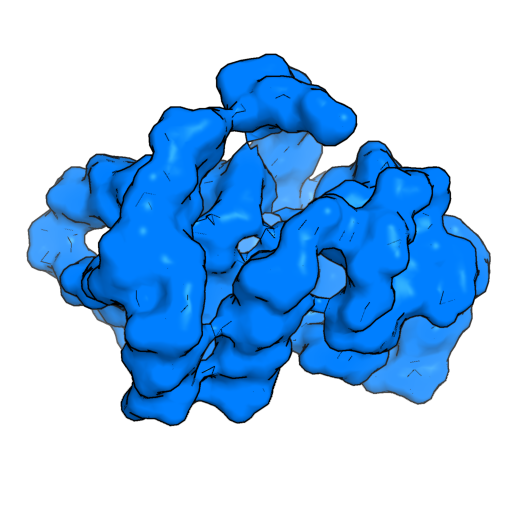.612 -2.905 -3.181 1.00 95.44 108 GLY A C 1
ATOM 834 O O . GLY A 1 108 ? 1.831 -3.844 -3.038 1.00 95.44 108 GLY A O 1
ATOM 835 N N . ILE A 1 109 ? 3.644 -2.978 -4.020 1.00 96.00 109 ILE A N 1
ATOM 836 C CA . ILE A 1 109 ? 4.053 -4.226 -4.683 1.00 96.00 109 ILE A CA 1
ATOM 837 C C . ILE A 1 109 ? 5.578 -4.292 -4.810 1.00 96.00 109 ILE A C 1
ATOM 839 O O . ILE A 1 109 ? 6.260 -3.257 -4.836 1.00 96.00 109 ILE A O 1
ATOM 843 N N . SER A 1 110 ? 6.135 -5.500 -4.889 1.00 94.88 110 SER A N 1
ATOM 844 C CA . SER A 1 110 ? 7.569 -5.678 -5.138 1.00 94.88 110 SER A CA 1
ATOM 845 C C . SER A 1 110 ? 7.983 -5.408 -6.583 1.00 94.88 110 SER A C 1
ATOM 847 O O . SER A 1 110 ? 9.076 -4.860 -6.776 1.00 94.88 110 SER A O 1
ATOM 849 N N . GLY A 1 111 ? 7.154 -5.757 -7.567 1.00 96.06 111 GLY A N 1
ATOM 850 C CA . GLY A 1 111 ? 7.421 -5.509 -8.982 1.00 96.06 111 GLY A CA 1
ATOM 851 C C . GLY A 1 111 ? 6.173 -5.587 -9.857 1.00 96.06 111 GLY A C 1
ATOM 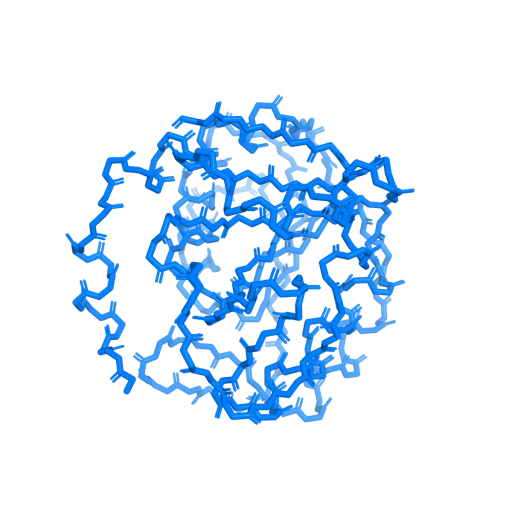852 O O . GLY A 1 111 ? 5.171 -6.186 -9.471 1.00 96.06 111 GLY A O 1
ATOM 853 N N . ILE A 1 112 ? 6.250 -4.954 -11.023 1.00 97.44 112 ILE A N 1
ATOM 854 C CA . ILE A 1 112 ? 5.222 -4.958 -12.063 1.00 97.44 112 ILE A CA 1
ATOM 855 C C . ILE A 1 112 ? 5.911 -5.304 -13.380 1.00 97.44 112 ILE A C 1
ATOM 857 O O . ILE A 1 112 ? 6.820 -4.583 -13.802 1.00 97.44 112 ILE A O 1
ATOM 861 N N . ASP A 1 113 ? 5.507 -6.400 -14.011 1.00 96.19 113 ASP A N 1
ATOM 862 C CA . ASP A 1 113 ? 6.017 -6.785 -15.325 1.00 96.19 113 ASP A CA 1
ATOM 863 C C . ASP A 1 113 ? 5.355 -5.950 -16.438 1.00 96.19 113 ASP A C 1
ATOM 865 O O . ASP A 1 113 ? 4.334 -5.287 -16.245 1.00 96.19 113 ASP A O 1
ATOM 869 N N . SER A 1 114 ? 5.960 -5.961 -17.620 1.00 93.44 114 SER A N 1
ATOM 870 C CA . SER A 1 114 ? 5.530 -5.216 -18.803 1.00 93.44 114 SER A CA 1
ATOM 871 C C . SER A 1 114 ? 4.110 -5.545 -19.267 1.00 93.44 114 SER A C 1
ATOM 873 O O . SER A 1 114 ? 3.471 -4.688 -19.872 1.00 93.44 114 SER A O 1
ATOM 875 N N . ASP A 1 115 ? 3.604 -6.738 -18.954 1.00 93.94 115 ASP A N 1
ATOM 876 C CA . ASP A 1 115 ? 2.240 -7.188 -19.250 1.00 93.94 115 ASP A CA 1
ATOM 877 C C . ASP A 1 115 ? 1.220 -6.826 -18.152 1.00 93.94 115 ASP A C 1
ATOM 879 O O . ASP A 1 115 ? 0.065 -7.244 -18.211 1.00 93.94 115 ASP A O 1
ATOM 883 N N . GLY A 1 116 ? 1.635 -6.062 -17.135 1.00 95.31 116 GLY A N 1
ATOM 884 C CA . GLY A 1 116 ? 0.795 -5.685 -16.000 1.00 95.31 116 GLY A CA 1
ATOM 885 C C . GLY A 1 116 ? 0.705 -6.745 -14.899 1.00 95.31 116 GLY A C 1
ATOM 886 O O . GLY A 1 116 ? -0.090 -6.572 -13.971 1.00 95.31 116 GLY A O 1
ATOM 887 N N . SER A 1 117 ? 1.493 -7.822 -14.955 1.00 97.00 117 SER A N 1
ATOM 888 C CA . SER A 1 117 ? 1.588 -8.795 -13.862 1.00 97.00 117 SER A CA 1
ATOM 889 C C . SER A 1 117 ? 2.182 -8.157 -12.608 1.00 97.00 117 SER A C 1
ATOM 891 O O . SER A 1 117 ? 3.257 -7.559 -12.644 1.00 97.00 117 SER A O 1
ATOM 893 N N . LEU A 1 118 ? 1.502 -8.317 -11.475 1.00 97.25 118 LEU A N 1
ATOM 894 C CA . LEU A 1 118 ? 1.970 -7.897 -10.159 1.00 97.25 118 LEU A CA 1
ATOM 895 C C . LEU A 1 118 ? 2.769 -9.034 -9.517 1.00 97.25 118 LEU A C 1
ATOM 897 O O . LEU A 1 118 ? 2.281 -10.161 -9.407 1.00 97.25 118 LEU A O 1
ATOM 901 N N . LEU A 1 119 ? 3.991 -8.740 -9.078 1.00 96.56 119 LEU A N 1
ATOM 902 C CA . LEU A 1 119 ? 4.961 -9.738 -8.632 1.00 96.56 119 LEU A CA 1
ATOM 903 C C . LEU A 1 119 ? 5.432 -9.484 -7.197 1.00 96.56 119 LEU A C 1
ATOM 905 O O . LEU A 1 119 ? 5.713 -8.349 -6.811 1.00 96.56 119 LEU A O 1
ATOM 909 N N . GLU A 1 120 ? 5.604 -10.567 -6.439 1.00 94.12 120 GLU A N 1
ATOM 910 C CA . GLU A 1 120 ? 6.122 -10.573 -5.072 1.00 94.12 120 GLU A CA 1
ATOM 911 C C . GLU A 1 120 ? 7.336 -11.488 -4.876 1.00 94.12 120 GLU A C 1
ATOM 913 O O . GLU A 1 120 ? 7.550 -12.463 -5.600 1.00 94.12 120 GLU A O 1
ATOM 918 N N . PHE A 1 121 ? 8.170 -11.168 -3.882 1.00 89.56 121 PHE A N 1
ATOM 919 C CA . PHE A 1 121 ? 9.302 -12.030 -3.506 1.00 89.56 121 PHE A CA 1
ATOM 920 C C . PHE A 1 121 ? 8.900 -13.169 -2.566 1.00 89.56 121 PHE A C 1
ATOM 922 O O . PHE A 1 121 ? 9.644 -14.139 -2.440 1.00 89.56 121 PHE A O 1
ATOM 929 N N . ASP A 1 122 ? 7.765 -13.030 -1.886 1.00 87.50 122 ASP A N 1
ATOM 930 C CA . ASP A 1 122 ? 7.318 -13.921 -0.823 1.00 87.50 122 ASP A CA 1
ATOM 931 C C . ASP A 1 122 ? 5.853 -14.306 -1.061 1.00 87.50 122 ASP A C 1
ATOM 933 O O . ASP A 1 122 ? 4.984 -13.449 -1.226 1.00 87.50 122 ASP A O 1
ATOM 937 N N . TYR A 1 123 ? 5.567 -15.606 -1.084 1.00 84.69 123 TYR A N 1
ATOM 938 C CA . TYR A 1 123 ? 4.217 -16.108 -1.333 1.00 84.69 123 TYR A CA 1
ATOM 939 C C . TYR A 1 123 ? 3.246 -15.792 -0.186 1.00 84.69 123 TYR A C 1
ATOM 941 O O . TYR A 1 123 ? 2.036 -15.723 -0.417 1.00 84.69 123 TYR A O 1
ATOM 949 N N . HIS A 1 124 ? 3.750 -15.549 1.031 1.00 84.62 124 HIS A N 1
ATOM 950 C CA . HIS A 1 124 ? 2.913 -15.085 2.136 1.00 84.62 124 HIS A CA 1
ATOM 951 C C . HIS A 1 124 ? 2.350 -13.682 1.869 1.00 84.62 124 HIS A C 1
ATOM 953 O O . HIS A 1 124 ? 1.212 -13.411 2.252 1.00 84.62 124 HIS A O 1
ATOM 959 N N . GLU A 1 125 ? 3.092 -12.812 1.170 1.00 86.94 125 GLU A N 1
ATOM 960 C CA . GLU A 1 125 ? 2.623 -11.462 0.821 1.00 86.94 125 GLU A CA 1
ATOM 961 C C . GLU A 1 125 ? 1.508 -11.493 -0.223 1.00 86.94 125 GLU A C 1
ATOM 963 O O . GLU A 1 125 ? 0.570 -10.703 -0.139 1.00 86.94 125 GLU A O 1
ATOM 968 N N . VAL A 1 126 ? 1.560 -12.445 -1.161 1.00 90.94 126 VAL A N 1
ATOM 969 C CA . VAL A 1 126 ? 0.515 -12.615 -2.182 1.00 90.94 126 VAL A CA 1
ATOM 970 C C . VAL A 1 126 ? -0.848 -12.853 -1.544 1.00 90.94 126 VAL A C 1
ATOM 972 O O . VAL A 1 126 ? -1.823 -12.203 -1.917 1.00 90.94 126 VAL A O 1
ATOM 975 N N . ARG A 1 127 ? -0.928 -13.763 -0.569 1.00 87.75 127 ARG A N 1
ATOM 976 C CA . ARG A 1 127 ? -2.205 -14.085 0.082 1.00 87.75 127 ARG A CA 1
ATOM 977 C C . ARG A 1 127 ? -2.750 -12.911 0.889 1.00 87.75 127 ARG A C 1
ATOM 979 O O . ARG A 1 127 ? -3.935 -12.616 0.785 1.00 87.75 127 ARG A O 1
ATOM 986 N N . THR A 1 128 ? -1.893 -12.213 1.634 1.00 90.69 128 THR A N 1
ATOM 987 C CA . THR A 1 128 ? -2.294 -11.010 2.378 1.00 90.69 128 THR A CA 1
ATOM 988 C C . THR A 1 128 ? -2.824 -9.931 1.433 1.00 90.69 128 THR A C 1
ATOM 990 O O . THR A 1 128 ? -3.918 -9.421 1.652 1.00 90.69 128 THR A O 1
ATOM 993 N N . LYS A 1 129 ? -2.111 -9.627 0.342 1.00 94.19 129 LYS A N 1
ATOM 994 C CA . LYS A 1 129 ? -2.548 -8.620 -0.640 1.00 94.19 129 LYS A CA 1
ATOM 995 C C . LYS A 1 129 ? -3.871 -8.987 -1.294 1.00 94.19 129 LYS A C 1
ATOM 997 O O . LYS A 1 129 ? -4.732 -8.125 -1.401 1.00 94.19 129 LYS A O 1
ATOM 1002 N N . ARG A 1 130 ? -4.075 -10.256 -1.660 1.00 94.38 130 ARG A N 1
ATOM 1003 C CA . ARG A 1 130 ? -5.369 -10.721 -2.186 1.00 94.38 130 ARG A CA 1
ATOM 1004 C C . ARG A 1 130 ? -6.498 -10.544 -1.182 1.00 94.38 130 ARG A C 1
ATOM 1006 O O . ARG A 1 130 ? -7.523 -9.987 -1.548 1.00 94.38 130 ARG A O 1
ATOM 1013 N N . ALA A 1 131 ? -6.280 -10.916 0.079 1.00 93.94 131 ALA A N 1
ATOM 1014 C CA . ALA A 1 131 ? -7.272 -10.693 1.124 1.00 93.94 131 ALA A CA 1
ATOM 1015 C C . ALA A 1 131 ? -7.616 -9.200 1.262 1.00 93.94 131 ALA A C 1
ATOM 1017 O O . ALA A 1 131 ? -8.783 -8.864 1.420 1.00 93.94 131 ALA A O 1
ATOM 1018 N N . ILE A 1 132 ? -6.638 -8.297 1.149 1.00 95.19 132 ILE A N 1
ATOM 1019 C CA . ILE A 1 132 ? -6.899 -6.850 1.170 1.00 95.19 132 ILE A CA 1
ATOM 1020 C C . ILE A 1 132 ? -7.715 -6.424 -0.058 1.00 95.19 132 ILE A C 1
ATO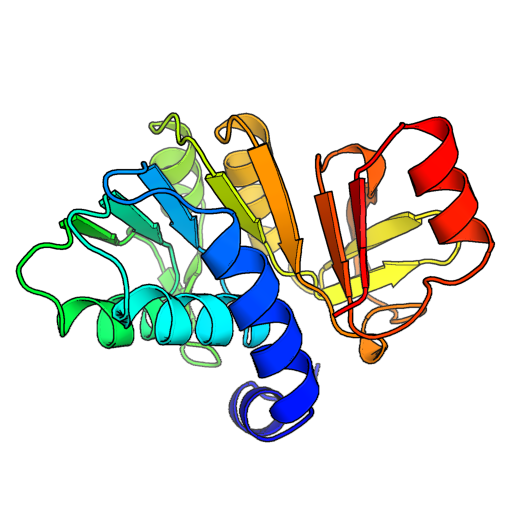M 1022 O O . ILE A 1 132 ? -8.721 -5.742 0.105 1.00 95.19 132 ILE A O 1
ATOM 1026 N N . ILE A 1 133 ? -7.323 -6.850 -1.264 1.00 96.81 133 ILE A N 1
ATOM 1027 C CA . ILE A 1 133 ? -8.034 -6.537 -2.516 1.00 96.81 133 ILE A C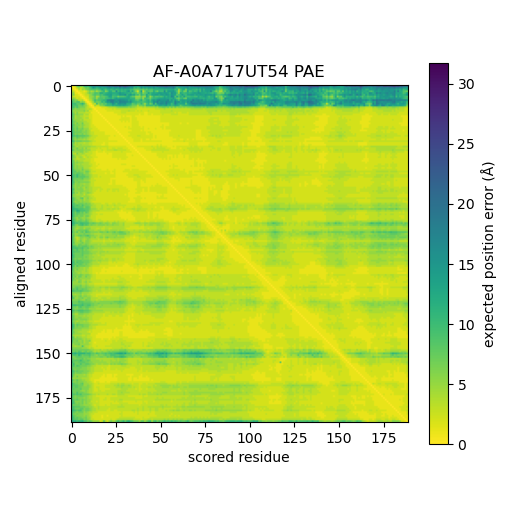A 1
ATOM 1028 C C . ILE A 1 133 ? -9.500 -6.980 -2.432 1.00 96.81 133 ILE A C 1
ATOM 1030 O O . ILE A 1 133 ? -10.402 -6.198 -2.705 1.00 96.81 133 ILE A O 1
ATOM 1034 N N . GLU A 1 134 ? -9.743 -8.216 -2.000 1.00 96.44 134 GLU A N 1
ATOM 1035 C CA . GLU A 1 134 ? -11.083 -8.811 -1.931 1.00 96.44 134 GLU A CA 1
ATOM 1036 C C . GLU A 1 134 ? -11.984 -8.157 -0.869 1.00 96.44 134 GLU A C 1
ATOM 1038 O O . GLU A 1 134 ? -13.210 -8.216 -0.972 1.00 96.44 134 GLU A O 1
ATOM 1043 N N . ASN A 1 135 ? -11.392 -7.524 0.149 1.00 96.81 135 ASN A N 1
ATOM 1044 C CA . ASN A 1 135 ? -12.109 -6.967 1.298 1.00 96.81 135 ASN A CA 1
ATOM 1045 C C . ASN A 1 135 ? -12.120 -5.428 1.345 1.00 96.81 135 ASN A C 1
ATOM 1047 O O . ASN A 1 135 ? -12.672 -4.839 2.282 1.00 96.81 135 ASN A O 1
ATOM 1051 N N . SER A 1 136 ? -11.578 -4.764 0.324 1.00 98.19 136 SER A N 1
ATOM 1052 C CA . SER A 1 136 ? -11.604 -3.308 0.167 1.00 98.19 136 SER A CA 1
ATOM 1053 C C . SER A 1 136 ? -12.577 -2.894 -0.938 1.00 98.19 136 SER A C 1
ATOM 1055 O O . SER A 1 136 ? -12.657 -3.523 -1.986 1.00 98.19 136 SER A O 1
ATOM 1057 N N . ARG A 1 137 ? -13.347 -1.824 -0.706 1.00 98.31 137 ARG A N 1
ATOM 1058 C CA . ARG A 1 137 ? -14.273 -1.267 -1.712 1.00 98.31 137 ARG A CA 1
ATOM 1059 C C . ARG A 1 137 ? -13.551 -0.503 -2.814 1.00 98.31 137 ARG A C 1
ATOM 1061 O O . ARG A 1 137 ? -14.089 -0.411 -3.910 1.00 98.31 137 ARG A O 1
ATOM 1068 N N . HIS A 1 138 ? -12.405 0.084 -2.483 1.00 98.56 138 HIS A N 1
ATOM 1069 C CA . HIS A 1 138 ? -11.547 0.795 -3.413 1.00 98.56 138 HIS A CA 1
ATOM 1070 C C . HIS A 1 138 ? -10.076 0.500 -3.101 1.00 98.56 138 HIS A C 1
ATOM 1072 O O . HIS A 1 138 ? -9.584 0.781 -2.004 1.00 98.56 138 HIS A O 1
ATOM 1078 N N . VAL A 1 139 ? -9.369 -0.091 -4.051 1.00 98.62 139 VAL A N 1
ATOM 1079 C CA . VAL A 1 139 ? -7.989 -0.546 -3.915 1.00 98.62 139 VAL A CA 1
ATOM 1080 C C . VAL A 1 139 ? -7.052 0.421 -4.631 1.00 98.62 139 VAL A C 1
ATOM 1082 O O . VAL A 1 139 ? -7.138 0.624 -5.840 1.00 98.62 139 VAL A O 1
ATOM 1085 N N . MET A 1 140 ? -6.113 0.974 -3.870 1.00 98.75 140 MET A N 1
ATOM 1086 C CA . MET A 1 140 ? -5.132 1.960 -4.308 1.00 98.75 140 MET A CA 1
ATOM 1087 C C . MET A 1 140 ? -3.740 1.323 -4.305 1.00 98.75 140 MET A C 1
ATOM 1089 O O . MET A 1 140 ? -3.156 1.066 -3.247 1.00 98.75 140 MET A O 1
ATOM 1093 N N . LEU A 1 141 ? -3.191 1.081 -5.492 1.00 98.50 141 LEU A N 1
ATOM 1094 C CA . LEU A 1 141 ? -1.824 0.609 -5.676 1.00 98.50 141 LEU A CA 1
ATOM 1095 C C . LEU A 1 141 ? -0.861 1.801 -5.685 1.00 98.50 141 LEU A C 1
ATOM 1097 O O . LEU A 1 141 ? -0.949 2.672 -6.548 1.00 98.50 141 LEU A O 1
ATOM 1101 N N . VAL A 1 142 ? 0.076 1.830 -4.738 1.00 98.19 142 VAL A N 1
ATOM 1102 C CA . VAL A 1 142 ? 1.045 2.921 -4.563 1.00 98.19 142 VAL A CA 1
ATOM 1103 C C . VAL A 1 142 ? 2.458 2.453 -4.903 1.00 98.19 142 VAL A C 1
ATOM 1105 O O . VAL A 1 142 ? 3.078 1.680 -4.166 1.00 98.19 142 VAL A O 1
ATOM 1108 N N . VAL A 1 143 ? 2.985 2.904 -6.042 1.00 95.69 143 VAL A N 1
ATOM 1109 C CA . VAL A 1 143 ? 4.248 2.392 -6.594 1.00 95.69 143 VAL A CA 1
ATOM 1110 C C . VAL A 1 143 ? 5.091 3.497 -7.211 1.00 95.69 143 VAL A C 1
ATOM 1112 O O . VAL A 1 143 ? 4.608 4.306 -7.991 1.00 95.69 143 VAL A O 1
ATOM 1115 N N . ASP A 1 144 ? 6.380 3.509 -6.889 1.00 94.69 144 ASP A N 1
ATOM 1116 C CA . ASP A 1 144 ? 7.347 4.336 -7.608 1.00 94.69 144 ASP A CA 1
ATOM 1117 C C . ASP A 1 144 ? 7.828 3.632 -8.896 1.00 94.69 144 ASP A C 1
ATOM 1119 O O . ASP A 1 144 ? 7.670 2.415 -9.065 1.00 94.69 144 ASP A O 1
ATOM 1123 N N . HIS A 1 145 ? 8.457 4.386 -9.794 1.00 94.62 145 HIS A N 1
ATOM 1124 C CA . HIS A 1 145 ? 8.904 3.920 -11.102 1.00 94.62 145 HIS A CA 1
ATOM 1125 C C . HIS A 1 145 ? 9.871 2.729 -11.031 1.00 94.62 145 HIS A C 1
ATOM 1127 O O . HIS A 1 145 ? 9.932 1.931 -11.966 1.00 94.62 145 HIS A O 1
ATOM 1133 N N . SER A 1 146 ? 10.592 2.551 -9.913 1.00 92.75 146 SER A N 1
ATOM 1134 C CA . SER A 1 146 ? 11.530 1.432 -9.728 1.00 92.75 146 SER A CA 1
ATOM 1135 C C . SER A 1 146 ? 10.840 0.068 -9.642 1.00 92.75 146 SER A C 1
ATOM 1137 O O . SER A 1 146 ? 11.519 -0.964 -9.632 1.00 92.75 146 SER A O 1
ATOM 1139 N N . LYS A 1 147 ? 9.504 0.031 -9.522 1.00 94.56 147 LYS A N 1
ATOM 1140 C CA . LYS A 1 147 ? 8.731 -1.221 -9.502 1.00 94.56 147 LYS A CA 1
ATOM 1141 C C . LYS A 1 147 ? 8.424 -1.749 -10.897 1.00 94.56 147 LYS A C 1
ATOM 1143 O O . LYS A 1 147 ? 8.232 -2.956 -11.025 1.00 94.56 147 LYS A O 1
ATOM 1148 N N . PHE A 1 148 ? 8.421 -0.907 -11.927 1.00 95.31 148 PHE A N 1
ATOM 1149 C CA . PHE A 1 148 ? 8.182 -1.357 -13.297 1.00 95.31 148 PHE A CA 1
ATOM 1150 C C . PHE A 1 148 ? 9.404 -2.097 -13.859 1.00 95.31 148 PHE A C 1
ATOM 1152 O O . PHE A 1 148 ? 10.538 -1.640 -13.727 1.00 95.31 148 PHE A O 1
ATOM 1159 N N . GLY A 1 149 ? 9.179 -3.260 -14.475 1.00 90.88 149 GLY A N 1
ATOM 1160 C CA . GLY A 1 149 ? 10.235 -4.129 -15.009 1.00 90.88 149 GLY A CA 1
ATOM 1161 C C . GLY A 1 149 ? 11.083 -4.819 -13.934 1.00 90.88 149 GLY A C 1
ATOM 1162 O O . GLY A 1 149 ? 12.151 -5.358 -14.231 1.00 90.88 149 GLY A O 1
ATOM 1163 N N . ARG A 1 150 ? 10.649 -4.787 -12.667 1.00 90.06 150 ARG A N 1
ATOM 1164 C CA . ARG A 1 150 ? 11.383 -5.398 -11.557 1.00 90.06 150 ARG A CA 1
ATOM 1165 C C . ARG A 1 150 ? 11.004 -6.866 -11.401 1.00 90.06 150 ARG A C 1
ATOM 1167 O O . ARG A 1 150 ? 9.882 -7.191 -11.026 1.00 90.06 150 ARG A O 1
ATOM 1174 N N . ASN A 1 151 ? 11.988 -7.740 -11.590 1.00 86.38 151 ASN A N 1
ATOM 1175 C CA . ASN A 1 151 ? 11.799 -9.181 -11.457 1.00 86.38 151 ASN A CA 1
ATOM 1176 C C . ASN A 1 151 ? 11.526 -9.588 -10.000 1.00 86.38 151 ASN A C 1
ATOM 1178 O O . ASN A 1 151 ? 12.332 -9.327 -9.098 1.00 86.38 151 ASN A O 1
ATOM 1182 N N . ALA A 1 152 ? 10.416 -10.289 -9.797 1.00 89.38 152 ALA A N 1
ATOM 1183 C CA . ALA A 1 152 ? 10.058 -10.991 -8.571 1.00 89.38 152 ALA A CA 1
ATOM 1184 C C . ALA A 1 152 ? 9.468 -12.367 -8.939 1.00 89.38 152 ALA A C 1
ATOM 1186 O O . ALA A 1 152 ? 9.025 -12.579 -10.063 1.00 89.38 152 ALA A O 1
ATOM 1187 N N . MET A 1 153 ? 9.559 -13.336 -8.026 1.00 91.19 153 MET A N 1
ATOM 1188 C CA . MET A 1 153 ? 9.362 -14.755 -8.361 1.00 91.19 153 MET A CA 1
ATOM 1189 C C . MET A 1 153 ? 7.894 -15.190 -8.326 1.00 91.19 153 MET A C 1
ATOM 1191 O O . MET A 1 153 ? 7.507 -16.102 -9.052 1.00 91.19 153 MET A O 1
ATOM 1195 N N . VAL A 1 154 ? 7.088 -14.588 -7.454 1.00 94.56 154 VAL A N 1
ATOM 1196 C CA . VAL A 1 154 ? 5.734 -15.060 -7.167 1.00 94.56 154 VAL A CA 1
ATOM 1197 C C . VAL A 1 154 ? 4.726 -14.156 -7.857 1.00 94.56 154 VAL A C 1
ATOM 1199 O O . VAL A 1 154 ? 4.697 -12.955 -7.612 1.00 94.56 154 VAL A O 1
ATOM 1202 N N . ASN A 1 155 ? 3.875 -14.733 -8.700 1.00 93.88 155 ASN A N 1
ATOM 1203 C CA . ASN A 1 155 ? 2.801 -13.994 -9.351 1.00 93.88 155 ASN A CA 1
ATOM 1204 C C . ASN A 1 155 ? 1.644 -13.753 -8.362 1.00 93.88 155 ASN A C 1
ATOM 1206 O O . ASN A 1 155 ? 1.058 -14.701 -7.831 1.00 93.88 155 ASN A O 1
ATOM 1210 N N . MET A 1 156 ? 1.333 -12.481 -8.106 1.00 94.69 156 MET A N 1
ATOM 1211 C CA . MET A 1 156 ? 0.230 -12.047 -7.245 1.00 94.69 156 MET A CA 1
ATOM 1212 C C . MET A 1 156 ? -1.088 -11.960 -8.029 1.00 94.69 156 MET A C 1
ATOM 1214 O O . MET A 1 156 ? -2.142 -12.358 -7.524 1.00 94.69 156 MET A O 1
ATOM 1218 N N . GLY A 1 157 ? -1.011 -11.534 -9.287 1.00 94.69 157 GLY A N 1
ATOM 1219 C CA . GLY A 1 157 ? -2.112 -11.436 -10.238 1.00 94.69 157 GLY A CA 1
ATOM 1220 C C . GLY A 1 157 ? -1.848 -10.317 -11.241 1.00 94.69 157 GLY A C 1
ATOM 1221 O O . GLY A 1 157 ? -0.700 -10.048 -11.579 1.00 94.69 157 GLY A O 1
ATOM 1222 N N . SER A 1 158 ? -2.900 -9.648 -11.704 1.00 96.31 158 SER A N 1
ATOM 1223 C CA . SER A 1 158 ? -2.798 -8.546 -12.668 1.00 96.31 158 SER A CA 1
ATOM 1224 C C . SER A 1 158 ? -3.082 -7.200 -12.005 1.00 96.31 158 SER A C 1
ATOM 1226 O O . SER A 1 158 ? -3.862 -7.116 -11.058 1.00 96.31 158 SER A O 1
ATOM 1228 N N . ILE A 1 159 ? -2.493 -6.129 -12.536 1.00 96.94 159 ILE A N 1
ATOM 1229 C CA . ILE A 1 159 ? -2.808 -4.757 -12.132 1.00 96.94 159 ILE A CA 1
ATOM 1230 C C . ILE A 1 159 ? -4.299 -4.437 -12.299 1.00 96.94 159 ILE A C 1
ATOM 1232 O O . ILE A 1 159 ? -4.822 -3.646 -11.534 1.00 96.94 159 ILE A O 1
ATOM 1236 N N . SER A 1 160 ? -5.012 -5.135 -13.189 1.00 97.38 160 SER A N 1
ATOM 1237 C C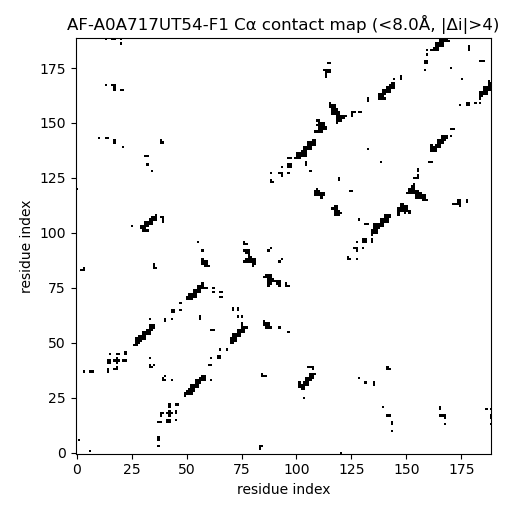A . SER A 1 160 ? -6.478 -5.057 -13.342 1.00 97.38 160 SER A CA 1
ATOM 1238 C C . SER A 1 160 ? -7.297 -5.404 -12.095 1.00 97.38 160 SER A C 1
ATOM 1240 O O . SER A 1 160 ? -8.499 -5.164 -12.075 1.00 97.38 160 SER A O 1
ATOM 1242 N N . MET A 1 161 ? -6.675 -5.961 -11.054 1.00 97.12 161 MET A N 1
ATOM 1243 C CA . MET A 1 161 ? -7.339 -6.257 -9.783 1.00 97.12 161 MET A CA 1
ATOM 1244 C C . MET A 1 161 ? -7.471 -5.036 -8.860 1.00 97.12 161 MET A C 1
ATOM 1246 O O . MET A 1 161 ? -8.051 -5.170 -7.786 1.00 97.12 161 MET A O 1
ATOM 1250 N N . VAL A 1 162 ? -6.889 -3.885 -9.215 1.00 98.25 162 VAL A N 1
ATOM 1251 C CA . VAL A 1 162 ? -6.952 -2.658 -8.404 1.00 98.25 162 VAL A CA 1
ATOM 1252 C C . VAL A 1 162 ? -7.783 -1.587 -9.101 1.00 98.25 162 VAL A C 1
ATOM 1254 O O . VAL A 1 162 ? -7.897 -1.583 -10.324 1.00 98.25 162 VAL A O 1
ATOM 1257 N N . ASP A 1 163 ? -8.324 -0.652 -8.325 1.00 98.56 163 ASP A N 1
ATOM 1258 C CA . ASP A 1 163 ? -9.168 0.423 -8.850 1.00 98.56 163 ASP A CA 1
ATOM 1259 C C . ASP A 1 163 ? -8.358 1.654 -9.275 1.00 98.56 163 ASP A C 1
ATOM 1261 O O . ASP A 1 163 ? -8.726 2.350 -10.224 1.00 98.56 163 ASP A O 1
ATOM 1265 N N . ALA A 1 164 ? -7.246 1.926 -8.584 1.00 98.44 164 ALA A N 1
ATOM 1266 C CA . ALA A 1 164 ? -6.397 3.079 -8.850 1.00 98.44 164 ALA A CA 1
ATOM 1267 C C . ALA A 1 164 ? -4.901 2.769 -8.696 1.00 98.44 164 ALA A C 1
ATOM 1269 O O . ALA A 1 164 ? -4.486 2.040 -7.793 1.00 98.44 164 ALA A O 1
ATOM 1270 N N . VAL A 1 165 ? -4.080 3.378 -9.551 1.00 98.50 165 VAL A N 1
ATOM 1271 C CA . VAL A 1 165 ? -2.615 3.302 -9.546 1.00 98.50 165 VAL A CA 1
ATOM 1272 C C . VAL A 1 165 ? -2.047 4.702 -9.354 1.00 98.50 165 VAL A C 1
ATOM 1274 O O . VAL A 1 165 ? -2.299 5.601 -10.154 1.00 98.50 165 VAL A O 1
ATOM 1277 N N . TYR A 1 166 ? -1.237 4.870 -8.314 1.00 98.44 166 TYR A N 1
ATOM 1278 C CA . TYR A 1 166 ? -0.523 6.105 -8.005 1.00 98.44 166 TYR A CA 1
ATOM 1279 C C . TYR A 1 166 ? 0.964 5.891 -8.224 1.00 98.44 166 TYR A C 1
ATOM 1281 O O . TYR A 1 166 ? 1.570 5.023 -7.585 1.00 98.44 166 TYR A O 1
ATOM 1289 N N . THR A 1 167 ? 1.550 6.688 -9.113 1.00 97.50 167 THR A N 1
ATOM 1290 C CA . THR A 1 167 ? 2.964 6.568 -9.462 1.00 97.50 167 THR A CA 1
ATOM 1291 C C . THR A 1 167 ? 3.584 7.905 -9.851 1.00 97.50 167 THR A C 1
ATOM 1293 O O . THR A 1 167 ? 2.889 8.857 -10.190 1.00 97.50 167 THR A O 1
ATOM 1296 N N . ASP A 1 168 ? 4.904 8.002 -9.756 1.00 95.00 168 ASP A N 1
ATOM 1297 C CA . ASP A 1 168 ? 5.687 9.219 -9.981 1.00 95.00 168 ASP A CA 1
ATOM 1298 C C . ASP A 1 168 ? 6.059 9.447 -11.455 1.00 95.00 168 ASP A C 1
ATOM 1300 O O . ASP A 1 168 ? 6.473 10.546 -11.825 1.00 95.00 168 ASP A O 1
ATOM 1304 N N . THR A 1 169 ? 5.908 8.430 -12.308 1.00 94.50 169 THR A N 1
ATOM 1305 C CA . THR A 1 169 ? 6.179 8.522 -13.751 1.00 94.50 169 THR A CA 1
ATOM 1306 C C . THR A 1 169 ? 5.161 7.721 -14.555 1.00 94.50 169 THR A C 1
ATOM 1308 O O . THR A 1 169 ? 4.464 6.868 -14.016 1.00 94.50 169 THR A O 1
ATOM 1311 N N . LEU A 1 170 ? 5.066 7.983 -15.861 1.00 95.94 170 LEU A N 1
ATOM 1312 C CA . LEU A 1 170 ? 4.202 7.194 -16.738 1.00 95.94 170 LEU A CA 1
ATOM 1313 C C . LEU A 1 170 ? 4.631 5.714 -16.747 1.00 95.94 170 LEU A C 1
ATOM 1315 O O . LEU A 1 170 ? 5.800 5.435 -17.034 1.00 95.94 170 LEU A O 1
ATOM 1319 N N . PRO A 1 171 ? 3.702 4.770 -16.494 1.00 96.50 171 PRO A N 1
ATOM 1320 C CA . PRO A 1 171 ? 3.975 3.346 -16.637 1.00 96.50 171 PRO A CA 1
ATOM 1321 C C . PRO A 1 171 ? 4.442 2.974 -18.058 1.00 96.50 171 PRO A C 1
ATOM 1323 O O . PRO A 1 171 ? 4.109 3.664 -19.028 1.00 96.50 171 PRO A O 1
ATOM 1326 N N . PRO A 1 172 ? 5.168 1.853 -18.224 1.00 95.81 172 PRO A N 1
ATOM 1327 C CA . PRO A 1 172 ? 5.536 1.346 -19.543 1.00 95.81 172 PRO A CA 1
ATOM 1328 C C . PRO A 1 172 ? 4.312 1.081 -20.440 1.00 95.81 172 PRO A C 1
ATOM 1330 O O . PRO A 1 172 ? 3.237 0.776 -19.919 1.00 95.81 172 PRO A O 1
ATOM 1333 N N . PRO A 1 173 ? 4.463 1.098 -21.781 1.00 96.44 173 PRO A N 1
ATOM 1334 C CA . PRO A 1 173 ? 3.338 0.979 -22.714 1.00 96.44 173 PRO A CA 1
ATOM 1335 C C . PRO A 1 173 ? 2.429 -0.234 -22.484 1.00 96.44 173 PRO A C 1
ATOM 1337 O O . PRO A 1 173 ? 1.213 -0.103 -22.567 1.00 96.44 173 PRO A O 1
ATOM 1340 N N . GLY A 1 174 ? 2.994 -1.400 -22.155 1.00 95.50 174 GLY A N 1
ATOM 1341 C CA . GLY A 1 174 ? 2.194 -2.597 -21.884 1.00 95.50 174 GLY A CA 1
ATOM 1342 C C . GLY A 1 174 ? 1.355 -2.480 -20.606 1.00 95.50 174 GLY A C 1
ATOM 1343 O O . GLY A 1 174 ? 0.180 -2.827 -20.613 1.00 95.50 174 GLY A O 1
ATOM 1344 N N . VAL A 1 175 ? 1.897 -1.870 -19.547 1.00 97.19 175 VAL A N 1
ATOM 1345 C CA . VAL A 1 175 ? 1.148 -1.593 -18.309 1.00 97.19 175 VAL A CA 1
ATOM 1346 C C . VAL A 1 175 ? 0.063 -0.542 -18.555 1.00 97.19 175 VAL A C 1
ATOM 1348 O O . VAL A 1 175 ? -1.064 -0.703 -18.093 1.00 97.19 175 VAL A O 1
ATOM 1351 N N . MET A 1 176 ? 0.376 0.505 -19.327 1.00 97.62 176 MET A N 1
ATOM 1352 C CA . MET A 1 176 ? -0.595 1.528 -19.736 1.00 97.62 176 MET A CA 1
ATOM 1353 C C . MET A 1 176 ? -1.771 0.934 -20.510 1.00 97.62 176 MET A C 1
ATOM 1355 O O . MET A 1 176 ? -2.908 1.347 -20.291 1.00 97.62 176 MET A O 1
ATOM 1359 N N . GLN A 1 177 ? -1.508 -0.043 -21.381 1.00 97.19 177 GLN A N 1
ATOM 1360 C CA . GLN A 1 177 ? -2.554 -0.736 -22.125 1.00 97.19 177 GLN A CA 1
ATOM 1361 C C . GLN A 1 177 ? -3.512 -1.461 -21.174 1.00 97.19 177 GLN A C 1
ATOM 1363 O O . GLN A 1 177 ? -4.720 -1.278 -21.276 1.00 97.19 177 GLN A O 1
ATOM 1368 N N . VAL A 1 178 ? -2.988 -2.204 -20.192 1.00 97.38 178 VAL A N 1
ATOM 1369 C CA . VAL A 1 178 ? -3.829 -2.913 -19.212 1.00 97.38 178 VAL A CA 1
ATOM 1370 C C . VAL A 1 178 ? -4.654 -1.944 -18.365 1.00 97.38 178 VAL A C 1
ATOM 1372 O O . VAL A 1 178 ? -5.837 -2.202 -18.140 1.00 97.38 178 VAL A O 1
ATOM 1375 N N . ILE A 1 179 ? -4.053 -0.828 -17.932 1.00 97.56 179 ILE A N 1
ATOM 1376 C CA . ILE A 1 179 ? -4.739 0.250 -17.202 1.00 97.56 179 ILE A CA 1
ATOM 1377 C C . ILE A 1 179 ? -5.909 0.799 -18.026 1.00 97.56 179 ILE A C 1
ATOM 1379 O O . ILE A 1 179 ? -7.017 0.917 -17.504 1.00 97.56 179 ILE A O 1
ATOM 1383 N N . ALA A 1 180 ? -5.679 1.095 -19.308 1.00 97.38 180 ALA A N 1
ATOM 1384 C CA . ALA A 1 180 ? -6.706 1.624 -20.200 1.00 97.38 180 ALA A CA 1
ATOM 1385 C C . ALA A 1 180 ? -7.830 0.608 -20.458 1.00 97.38 180 ALA A C 1
ATOM 1387 O O . ALA A 1 180 ? -9.003 0.948 -20.311 1.00 97.38 180 ALA A O 1
ATOM 1388 N N . ASP A 1 181 ? -7.482 -0.642 -20.774 1.00 97.69 181 ASP A N 1
ATOM 1389 C CA . ASP A 1 181 ? -8.447 -1.694 -21.116 1.00 97.69 181 ASP A CA 1
ATOM 1390 C C . ASP A 1 181 ? -9.390 -2.025 -19.946 1.00 97.69 181 ASP A C 1
ATOM 1392 O O . ASP A 1 181 ? -10.567 -2.332 -20.150 1.00 97.69 181 ASP A O 1
ATOM 1396 N N . HIS A 1 182 ? -8.894 -1.918 -18.711 1.00 97.31 182 HIS A N 1
ATOM 1397 C CA . HIS A 1 182 ? -9.658 -2.209 -17.494 1.00 97.31 182 HIS A CA 1
ATOM 1398 C C . HIS A 1 182 ? -10.212 -0.957 -16.804 1.00 97.31 182 HIS A C 1
ATOM 1400 O O . HIS A 1 182 ? -10.818 -1.079 -15.744 1.00 97.31 182 HIS A O 1
ATOM 1406 N N . HIS A 1 183 ? -10.065 0.228 -17.411 1.00 96.94 183 HIS A N 1
ATOM 1407 C CA . HIS A 1 183 ? -10.559 1.504 -16.875 1.00 96.94 183 HIS A CA 1
ATOM 1408 C C . HIS A 1 183 ? -10.041 1.818 -15.461 1.00 96.94 183 HIS A C 1
ATOM 1410 O O . HIS A 1 183 ? -10.755 2.392 -14.637 1.00 96.94 183 HIS A O 1
ATOM 1416 N N . ILE A 1 184 ? -8.793 1.441 -15.185 1.00 98.00 184 ILE A N 1
ATOM 1417 C CA . ILE A 1 184 ? -8.138 1.693 -13.899 1.00 98.00 184 ILE A CA 1
ATOM 1418 C C . ILE A 1 184 ? -7.778 3.178 -13.826 1.00 98.00 184 ILE A C 1
ATOM 1420 O O . ILE A 1 184 ? -7.222 3.739 -14.776 1.00 98.00 184 ILE A O 1
ATOM 1424 N N . GLN A 1 185 ? -8.057 3.827 -12.696 1.00 98.12 185 GLN A N 1
ATOM 1425 C CA . GLN A 1 185 ? -7.647 5.214 -12.494 1.00 98.12 185 GLN A CA 1
ATOM 1426 C C . GLN A 1 185 ? -6.117 5.293 -12.399 1.00 98.12 185 GLN A C 1
ATOM 1428 O O . GLN A 1 185 ? -5.502 4.602 -11.593 1.00 98.12 185 GLN A O 1
ATOM 1433 N N . LEU A 1 186 ? -5.491 6.163 -13.190 1.00 97.88 186 LEU A N 1
ATOM 1434 C CA . LEU A 1 186 ? -4.057 6.436 -13.108 1.00 97.88 186 LEU A CA 1
ATOM 1435 C C . LEU A 1 186 ? -3.822 7.864 -12.621 1.00 97.88 186 LEU A C 1
ATOM 1437 O O . LEU A 1 186 ? -4.263 8.821 -13.253 1.00 97.88 186 LEU A O 1
ATOM 1441 N N . GLU A 1 187 ? -3.067 7.997 -11.536 1.00 97.75 187 GLU A N 1
ATOM 1442 C CA . GLU A 1 187 ? -2.688 9.277 -10.944 1.00 97.75 187 GLU A CA 1
ATOM 1443 C C . GLU A 1 187 ? -1.167 9.449 -10.969 1.00 97.75 187 GLU A C 1
ATOM 1445 O O . GLU A 1 187 ? -0.420 8.736 -10.290 1.00 97.75 187 GLU A O 1
ATOM 1450 N N . LEU A 1 188 ? -0.709 10.441 -11.737 1.00 96.12 188 LEU A N 1
ATOM 1451 C CA . LEU A 1 188 ? 0.689 10.863 -11.745 1.00 96.12 188 LEU A CA 1
ATOM 1452 C C . LEU A 1 188 ? 0.958 11.837 -10.592 1.00 96.12 188 LEU A C 1
ATOM 1454 O O . LEU A 1 188 ? 0.248 12.837 -10.424 1.00 96.12 188 LEU A O 1
ATOM 1458 N N . CYS A 1 189 ? 1.982 11.523 -9.800 1.00 92.81 189 CYS A N 1
ATOM 1459 C CA . CYS A 1 189 ? 2.270 12.149 -8.511 1.00 92.81 189 CYS A CA 1
ATOM 1460 C C . CYS A 1 189 ? 3.579 12.945 -8.498 1.00 92.81 189 CYS A C 1
ATOM 1462 O O . CYS A 1 189 ? 4.655 12.409 -8.860 1.00 92.81 189 CYS A O 1
#

Secondary structure (DSSP, 8-state):
---HHHHHHSSHHHHHHHHHHHHTTS-TT-EEEE-SSHHHHHHHHHHTT-SS-EEEESBHHHHHHHTT-TT-EEEEPPSEEETTTTEEESHHHHHHHTT--EEEEEE--SEE-TTSEEEES-HHHHHHHHHHHHHEEEEEEE--GGGBT---SEEEEEGGG-SEEEESSPPPHHHHHHHHHTT-EEEE-

Radius of gyration: 15.09 Å; Cα contacts (8 Å, |Δi|>4): 420; chains: 1; bounding box: 33×33×43 Å